Protein AF-A0A662P706-F1 (afdb_monomer_lite)

Foldseek 3Di:
DVVLVVLVVVLVVLVVVLVVLVVCVVVVVDDPVVSVVVNVVSVVVNVVSVVVSVVVVVVLVVLLVVLVVVLVVLVVVLVVLVVCVVVVVDDPVRNVVSNVVSVVSNVVSVCVNVCPPPDDPDDDPDDPVNVVVVVVVVVVVVVVVPPPPDDDDDDDDDDDDDPDDPPFDPPPVCRPDDPVPDDDDDDDD

Radius of gyration: 30.52 Å; chains: 1; bounding box: 63×56×78 Å

Sequence (189 aa):
MKTIKVIDDLLDSLRKEKESLEHILLSGKISHGTYNLLNEKIEKTISAASDLKKALEEEEEFWRKTLHDGARLFETILVEFRHRLLMGDMEEDDYKRSAEILSDGISSLKRQIEWNGEEREESVIMTSQEIKERYANKLADVKRGDEASMETVRTTSTTGDVSGGKIHCMNPWKPECRNTDIEVSIYYN

Structure (mmCIF, N/CA/C/O backbone):
data_AF-A0A662P706-F1
#
_entry.id   AF-A0A662P706-F1
#
loop_
_atom_site.group_PDB
_atom_site.id
_atom_site.type_symbol
_atom_site.label_atom_id
_atom_site.label_alt_id
_atom_site.label_comp_id
_atom_site.label_asym_id
_atom_site.label_entity_id
_atom_site.label_seq_id
_atom_site.pdbx_PDB_ins_code
_atom_site.Cartn_x
_atom_site.Cartn_y
_atom_site.Cartn_z
_atom_site.occupancy
_atom_site.B_iso_or_equiv
_atom_site.auth_seq_id
_atom_site.auth_comp_id
_atom_site.auth_asym_id
_atom_site.auth_atom_id
_atom_site.pdbx_PDB_model_num
ATOM 1 N N . MET A 1 1 ? 7.777 0.648 8.247 1.00 65.69 1 MET A N 1
ATOM 2 C CA . MET A 1 1 ? 6.958 1.880 8.130 1.00 65.69 1 MET A CA 1
ATOM 3 C C . MET A 1 1 ? 6.580 2.462 9.489 1.00 65.69 1 MET A C 1
ATOM 5 O O . MET A 1 1 ? 6.243 1.716 10.402 1.00 65.69 1 MET A O 1
ATOM 9 N N . LYS A 1 2 ? 6.596 3.797 9.622 1.00 75.12 2 LYS A N 1
ATOM 10 C CA . LYS A 1 2 ? 6.165 4.514 10.840 1.00 75.12 2 LYS A CA 1
ATOM 11 C C . LYS A 1 2 ? 4.681 4.279 11.166 1.00 75.12 2 LYS A C 1
ATOM 13 O O . LYS A 1 2 ? 4.326 4.199 12.332 1.00 75.12 2 LYS A O 1
ATOM 18 N N . THR A 1 3 ? 3.834 4.119 10.151 1.00 83.38 3 THR A N 1
ATOM 19 C CA . THR A 1 3 ? 2.381 3.919 10.292 1.00 83.38 3 THR A CA 1
ATOM 20 C C . THR A 1 3 ? 2.002 2.546 10.844 1.00 83.38 3 THR A C 1
ATOM 22 O O . THR A 1 3 ? 1.160 2.487 11.730 1.00 83.38 3 THR A O 1
ATOM 25 N N . ILE A 1 4 ? 2.654 1.462 10.405 1.00 87.06 4 ILE A N 1
ATOM 26 C CA . ILE A 1 4 ? 2.424 0.116 10.968 1.00 87.06 4 ILE A CA 1
ATOM 27 C C . ILE A 1 4 ? 2.773 0.101 12.462 1.00 87.06 4 ILE A C 1
ATOM 29 O O . ILE A 1 4 ? 1.971 -0.363 13.263 1.00 87.06 4 ILE A O 1
ATOM 33 N N . LYS A 1 5 ? 3.898 0.723 12.852 1.00 89.19 5 LYS A N 1
ATOM 34 C CA . LYS A 1 5 ? 4.271 0.881 14.269 1.00 89.19 5 LYS A CA 1
ATOM 35 C C . LYS A 1 5 ? 3.206 1.638 15.071 1.00 89.19 5 LYS A C 1
ATOM 37 O O . LYS A 1 5 ? 2.868 1.225 16.168 1.00 89.19 5 LYS A O 1
ATOM 42 N N . VAL A 1 6 ? 2.639 2.709 14.511 1.00 92.81 6 VAL A N 1
ATOM 43 C CA . VAL A 1 6 ? 1.544 3.459 15.157 1.00 92.81 6 VAL A CA 1
ATOM 44 C C . VAL A 1 6 ? 0.294 2.591 15.342 1.00 92.81 6 VAL A C 1
ATOM 46 O O . VAL A 1 6 ? -0.380 2.710 16.363 1.00 92.81 6 VAL A O 1
ATOM 49 N N . ILE A 1 7 ? -0.026 1.721 14.380 1.00 93.38 7 ILE A N 1
ATOM 50 C CA . ILE A 1 7 ? -1.160 0.795 14.505 1.00 93.38 7 ILE A CA 1
ATOM 51 C C . ILE A 1 7 ? -0.867 -0.288 15.550 1.00 93.38 7 ILE A C 1
ATOM 53 O O . ILE A 1 7 ? -1.754 -0.618 16.332 1.00 93.38 7 ILE A O 1
ATOM 57 N N . ASP A 1 8 ? 0.366 -0.790 15.622 1.00 93.25 8 ASP A N 1
ATOM 58 C CA . ASP A 1 8 ? 0.789 -1.729 16.667 1.00 93.25 8 ASP A CA 1
ATOM 59 C C . ASP A 1 8 ? 0.683 -1.104 18.066 1.00 93.25 8 ASP A C 1
ATOM 61 O O . ASP A 1 8 ? 0.077 -1.695 18.961 1.00 93.25 8 ASP A O 1
ATOM 65 N N . ASP A 1 9 ? 1.167 0.130 18.231 1.00 95.25 9 ASP A N 1
ATOM 66 C CA . ASP A 1 9 ? 1.042 0.886 19.481 1.00 95.25 9 ASP A CA 1
ATOM 67 C C . ASP A 1 9 ? -0.437 1.097 19.866 1.00 95.25 9 ASP A C 1
ATOM 69 O O . ASP A 1 9 ? -0.812 0.980 21.038 1.00 95.25 9 ASP A O 1
ATOM 73 N N . LEU A 1 10 ? -1.301 1.379 18.880 1.00 94.88 10 LEU A N 1
ATOM 74 C CA . LEU A 1 10 ? -2.745 1.506 19.082 1.00 94.88 10 LEU A CA 1
ATOM 75 C C . LEU A 1 10 ? -3.362 0.181 19.544 1.00 94.88 10 LEU A C 1
ATOM 77 O O . LEU A 1 10 ? -4.099 0.172 20.531 1.00 94.88 10 LEU A O 1
ATOM 81 N N . LEU A 1 11 ? -3.056 -0.927 18.869 1.00 95.44 11 LEU A N 1
ATOM 82 C CA . LEU A 1 11 ? -3.554 -2.258 19.221 1.00 95.44 11 LEU A CA 1
ATOM 83 C C . LEU A 1 11 ? -3.142 -2.651 20.645 1.00 95.44 11 LEU A C 1
ATOM 85 O O . LEU A 1 11 ? -3.972 -3.139 21.415 1.00 95.44 11 LEU A O 1
ATOM 89 N N . ASP A 1 12 ? -1.895 -2.380 21.029 1.00 96.25 12 ASP A N 1
ATOM 90 C CA . ASP A 1 12 ? -1.411 -2.637 22.385 1.00 96.25 12 ASP A CA 1
ATOM 91 C C . ASP A 1 12 ? -2.093 -1.744 23.429 1.00 96.25 12 ASP A C 1
ATOM 93 O O . ASP A 1 12 ? -2.393 -2.202 24.536 1.00 96.25 12 ASP A O 1
ATOM 97 N N . SER A 1 13 ? -2.384 -0.484 23.093 1.00 97.06 1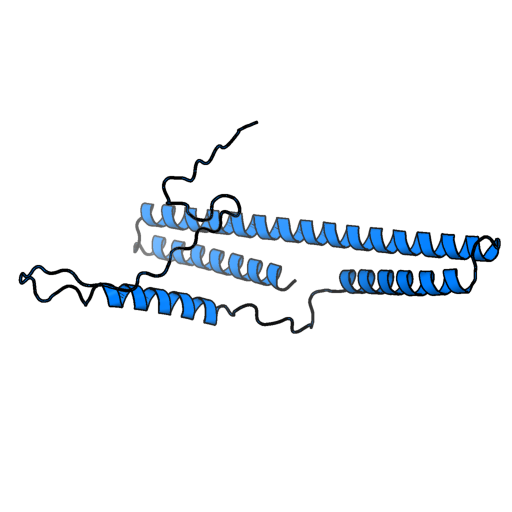3 SER A N 1
ATOM 98 C CA . SER A 1 13 ? -3.133 0.414 23.979 1.00 97.06 13 SER A CA 1
ATOM 99 C C . SER A 1 13 ? -4.577 -0.055 24.196 1.00 97.06 13 SER A C 1
ATOM 101 O O . SER A 1 13 ? -5.037 -0.083 25.337 1.00 97.06 13 SER A O 1
ATOM 103 N N . LEU A 1 14 ? -5.253 -0.517 23.138 1.00 94.81 14 LEU A N 1
ATOM 104 C CA . LEU A 1 14 ? -6.617 -1.045 23.202 1.00 94.81 14 LEU A CA 1
ATOM 105 C C . LEU A 1 14 ? -6.677 -2.357 23.992 1.00 94.81 14 LEU A C 1
ATOM 107 O O . LEU A 1 14 ? -7.621 -2.578 24.750 1.00 94.81 14 LEU A O 1
ATOM 111 N N . ARG A 1 15 ? -5.651 -3.212 23.877 1.00 94.50 15 ARG A N 1
ATOM 112 C CA . ARG A 1 15 ? -5.548 -4.440 24.681 1.00 94.50 15 ARG A CA 1
ATOM 113 C C . ARG A 1 15 ? -5.420 -4.121 26.173 1.00 94.50 15 ARG A C 1
ATOM 115 O O . ARG A 1 15 ? -6.147 -4.692 26.979 1.00 94.50 15 ARG A O 1
ATOM 122 N N . LYS A 1 16 ? -4.573 -3.151 26.532 1.00 96.12 16 LYS A N 1
ATOM 123 C CA . LYS A 1 16 ? -4.436 -2.673 27.920 1.00 96.12 16 LYS A CA 1
ATOM 124 C C . LYS A 1 16 ? -5.720 -2.023 28.439 1.00 96.12 16 LYS A C 1
ATOM 126 O O . LYS A 1 16 ? -6.069 -2.195 29.604 1.00 96.12 16 LYS A O 1
ATOM 131 N N . GLU A 1 17 ? -6.433 -1.281 27.591 1.00 95.06 17 GLU A N 1
ATOM 132 C CA . GLU A 1 17 ? -7.732 -0.697 27.942 1.00 95.06 17 GLU A CA 1
ATOM 133 C C . GLU A 1 17 ? -8.764 -1.788 28.255 1.00 95.06 17 GLU A C 1
ATOM 135 O O . GLU A 1 17 ? -9.453 -1.704 29.273 1.00 95.06 17 GLU A O 1
ATOM 140 N N . LYS A 1 18 ? -8.815 -2.850 27.444 1.00 94.69 18 LYS A N 1
ATOM 141 C CA . LYS A 1 18 ? -9.674 -4.015 27.686 1.00 94.69 18 LYS A CA 1
ATOM 142 C C . LYS A 1 18 ? -9.357 -4.704 29.017 1.00 94.69 18 LYS A C 1
ATOM 144 O O . LYS A 1 18 ? -10.265 -4.930 29.813 1.00 94.69 18 LYS A O 1
ATOM 149 N N . GLU A 1 19 ? -8.083 -4.985 29.287 1.00 95.31 19 GLU A N 1
ATOM 150 C CA . GLU A 1 19 ? -7.633 -5.581 30.556 1.00 95.31 19 GLU A CA 1
ATOM 151 C C . GLU A 1 19 ? -8.012 -4.694 31.756 1.00 95.31 19 GLU A C 1
ATOM 153 O O . GLU A 1 19 ? -8.524 -5.163 32.774 1.00 95.31 19 GLU A O 1
ATOM 158 N N . SER A 1 20 ? -7.833 -3.375 31.628 1.00 96.25 20 SER A N 1
ATOM 159 C CA . SER A 1 20 ? -8.253 -2.416 32.653 1.00 96.25 20 SER A CA 1
ATOM 160 C C . SER A 1 20 ? -9.765 -2.461 32.893 1.00 96.25 20 SER A C 1
ATOM 162 O O . SER A 1 20 ? -10.212 -2.480 34.043 1.00 96.25 20 SER A O 1
ATOM 164 N N . LEU A 1 21 ? -10.560 -2.534 31.823 1.00 94.62 21 LEU A N 1
ATOM 165 C CA . LEU A 1 21 ? -12.015 -2.625 31.892 1.00 94.62 21 LEU A CA 1
ATOM 166 C C . LEU A 1 21 ? -12.480 -3.918 32.588 1.00 94.62 21 LEU A C 1
ATOM 168 O O . LEU A 1 21 ? -13.418 -3.880 33.389 1.00 94.62 21 LEU A O 1
ATOM 172 N N . GLU A 1 22 ? -11.798 -5.041 32.349 1.00 94.44 22 GLU A N 1
ATOM 173 C CA . GLU A 1 22 ? -12.033 -6.310 33.051 1.00 94.44 22 GLU A CA 1
ATOM 174 C C . GLU A 1 22 ? -11.779 -6.184 34.557 1.00 94.44 22 GLU A C 1
ATOM 176 O O . GLU A 1 22 ? -12.612 -6.596 35.367 1.00 94.44 22 GLU A O 1
ATOM 181 N N . HIS A 1 23 ? -10.684 -5.537 34.963 1.00 95.69 23 HIS A N 1
ATOM 182 C CA . HIS A 1 23 ? -10.419 -5.283 36.381 1.00 95.69 23 HIS A CA 1
ATOM 183 C C . HIS A 1 23 ? -11.494 -4.403 37.036 1.00 95.69 23 HIS A C 1
ATOM 185 O O . HIS A 1 23 ? -11.875 -4.640 38.187 1.00 95.69 23 HIS A O 1
ATOM 191 N N . ILE A 1 24 ? -12.020 -3.405 36.319 1.00 94.62 24 ILE A N 1
ATOM 192 C CA . ILE A 1 24 ? -13.100 -2.546 36.824 1.00 94.62 24 ILE A CA 1
ATOM 193 C C . ILE A 1 24 ? -14.387 -3.361 37.019 1.00 94.62 24 ILE A C 1
ATOM 195 O O . ILE A 1 24 ? -15.042 -3.202 38.056 1.00 94.62 24 ILE A O 1
ATOM 199 N N . LEU A 1 25 ? -14.714 -4.271 36.094 1.00 94.44 25 LEU A N 1
ATOM 200 C CA . LEU A 1 25 ? -15.837 -5.202 36.241 1.00 94.44 25 LEU A CA 1
ATOM 201 C C . LEU A 1 25 ? -15.663 -6.106 37.469 1.00 94.44 25 LEU A C 1
ATOM 203 O O . LEU A 1 25 ? -16.562 -6.177 38.303 1.00 94.44 25 LEU A O 1
ATOM 207 N N . LEU A 1 26 ? -14.497 -6.745 37.618 1.00 94.31 26 LEU A N 1
ATOM 208 C CA . LEU A 1 26 ? -14.201 -7.637 38.747 1.00 94.31 26 LEU A CA 1
ATOM 209 C C . LEU A 1 26 ? -14.240 -6.913 40.099 1.00 94.31 26 LEU A C 1
ATOM 211 O O . LEU A 1 26 ? -14.629 -7.496 41.107 1.00 94.31 26 LEU A O 1
ATOM 215 N N . SER A 1 27 ? -13.881 -5.627 40.124 1.00 94.06 27 SER A N 1
ATOM 216 C CA . SER A 1 27 ? -13.986 -4.789 41.324 1.00 94.06 27 SER A CA 1
ATOM 217 C C . SER A 1 27 ? -15.426 -4.396 41.694 1.00 94.06 27 SER A C 1
ATOM 219 O O . SER A 1 27 ? -15.631 -3.738 42.712 1.00 94.06 27 SER A O 1
ATOM 221 N N . GLY A 1 28 ? -16.420 -4.753 40.871 1.00 92.25 28 GLY A N 1
ATOM 222 C CA . GLY A 1 28 ? -17.836 -4.444 41.087 1.00 92.25 28 GLY A CA 1
ATOM 223 C C . GL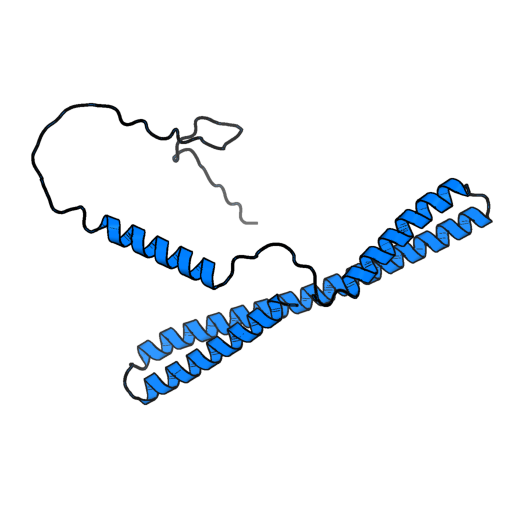Y A 1 28 ? -18.212 -2.978 40.850 1.00 92.25 28 GLY A C 1
ATOM 224 O O . GLY A 1 28 ? -19.334 -2.576 41.149 1.00 92.25 28 GLY A O 1
ATOM 225 N N . LYS A 1 29 ? -17.294 -2.160 40.317 1.00 94.25 29 LYS A N 1
ATOM 226 C CA . LYS A 1 29 ? -17.514 -0.721 40.081 1.00 94.25 29 LYS A CA 1
ATOM 227 C C . LYS A 1 29 ? -18.433 -0.433 38.895 1.00 94.25 29 LYS A C 1
ATOM 229 O O . LYS A 1 29 ? -19.006 0.651 38.827 1.00 94.25 29 LYS A O 1
ATOM 234 N N . ILE A 1 30 ? -18.552 -1.372 37.959 1.00 94.88 30 ILE A N 1
ATOM 235 C CA . ILE A 1 30 ? -19.433 -1.271 36.792 1.00 94.88 30 ILE A CA 1
ATOM 236 C C . ILE A 1 30 ? -20.325 -2.502 36.691 1.00 94.88 30 ILE A C 1
ATOM 238 O O . ILE A 1 30 ? -19.966 -3.592 37.131 1.00 94.88 30 ILE A O 1
ATOM 242 N N . SER A 1 31 ? -21.492 -2.322 36.076 1.00 95.00 31 SER A N 1
ATOM 243 C CA . 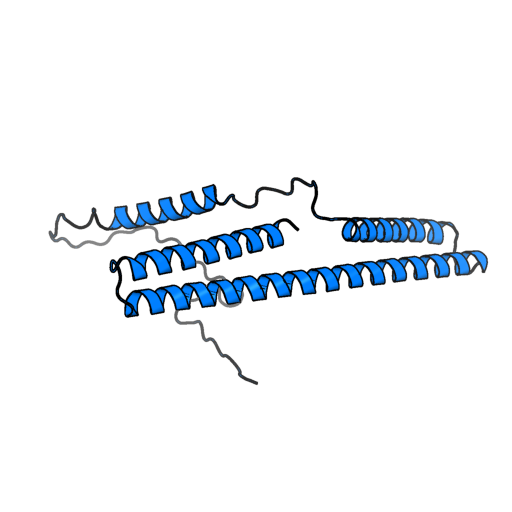SER A 1 31 ? -22.382 -3.434 35.752 1.00 95.00 31 SER A CA 1
ATOM 244 C C . SER A 1 31 ? -21.859 -4.239 34.557 1.00 95.00 31 SER A C 1
ATOM 246 O O . SER A 1 31 ? -21.171 -3.700 33.685 1.00 95.00 31 SER A O 1
ATOM 248 N N . HIS A 1 32 ? -22.276 -5.503 34.452 1.00 94.81 32 HIS A N 1
ATOM 249 C CA . HIS A 1 32 ? -22.018 -6.325 33.264 1.00 94.81 32 HIS A CA 1
ATOM 250 C C . HIS A 1 32 ? -22.557 -5.697 31.970 1.00 94.81 32 HIS A C 1
ATOM 252 O O . HIS A 1 32 ? -21.911 -5.799 30.934 1.00 94.81 32 HIS A O 1
ATOM 258 N N . GLY A 1 33 ? -23.707 -5.013 32.012 1.00 95.19 33 GLY A N 1
ATOM 259 C CA . GLY A 1 33 ? -24.263 -4.340 30.833 1.00 95.19 33 GLY A CA 1
ATOM 260 C C . GLY A 1 33 ? -23.364 -3.207 30.327 1.00 95.19 33 GLY A C 1
ATOM 261 O O . GLY A 1 33 ? -23.108 -3.105 29.130 1.00 95.19 33 GLY A O 1
ATOM 262 N N . THR A 1 34 ? -22.824 -2.400 31.247 1.00 95.50 34 THR A N 1
ATOM 263 C CA . THR A 1 34 ? -21.864 -1.330 30.927 1.00 95.50 34 THR A CA 1
ATOM 264 C C . THR A 1 34 ? -20.556 -1.897 30.381 1.00 95.50 34 THR A C 1
ATOM 266 O O . THR A 1 34 ? -20.039 -1.387 29.389 1.00 95.50 34 THR A O 1
ATOM 269 N N . TYR A 1 35 ? -20.043 -2.966 31.000 1.00 96.00 35 TYR A N 1
ATOM 270 C CA . TYR A 1 35 ? -18.857 -3.670 30.519 1.00 96.00 35 TYR A CA 1
ATOM 271 C C . TYR A 1 35 ? -19.057 -4.192 29.093 1.00 96.00 35 TYR A C 1
ATOM 273 O O . TYR A 1 35 ? -18.241 -3.894 28.230 1.00 96.00 35 TYR A O 1
ATOM 281 N N . ASN A 1 36 ? -20.157 -4.902 28.824 1.00 96.31 36 ASN A N 1
ATOM 282 C CA . ASN A 1 36 ? -20.415 -5.498 27.512 1.00 96.31 36 ASN A CA 1
ATOM 283 C C . ASN A 1 36 ? -20.446 -4.442 26.402 1.00 96.31 36 ASN A C 1
ATOM 285 O O . ASN A 1 36 ? -19.821 -4.641 25.365 1.00 96.31 36 ASN A O 1
ATOM 289 N N . LEU A 1 37 ? -21.111 -3.305 26.637 1.00 96.56 37 LEU A N 1
ATOM 290 C CA . LEU A 1 37 ? -21.184 -2.209 25.667 1.00 96.56 37 LEU A CA 1
ATOM 291 C C . LEU A 1 37 ? -19.798 -1.628 25.338 1.00 96.56 37 LEU A C 1
ATOM 293 O O . LEU A 1 37 ? -19.479 -1.388 24.174 1.00 96.56 37 LEU A O 1
ATOM 297 N N . LEU A 1 38 ? -18.975 -1.382 26.363 1.00 95.69 38 LEU A N 1
ATOM 298 C CA . LEU A 1 38 ? -17.630 -0.829 26.182 1.00 95.69 38 LEU A CA 1
ATOM 299 C C . LEU A 1 38 ? -16.682 -1.853 25.554 1.00 95.69 38 LEU A C 1
ATOM 301 O O . LEU A 1 38 ? -15.964 -1.517 24.617 1.00 95.69 38 LEU A O 1
ATOM 305 N N . ASN A 1 39 ? -16.729 -3.102 26.014 1.00 96.31 39 ASN A N 1
ATOM 306 C CA . ASN A 1 39 ? -15.926 -4.186 25.470 1.00 96.31 39 ASN A CA 1
ATOM 307 C C . ASN A 1 39 ? -16.258 -4.430 23.993 1.00 96.31 39 ASN A C 1
ATOM 309 O O . ASN A 1 39 ? -15.350 -4.514 23.180 1.00 96.31 39 ASN A O 1
ATOM 313 N N . GLU A 1 40 ? -17.538 -4.453 23.610 1.00 96.94 40 GLU A N 1
ATOM 314 C CA . GLU A 1 40 ? -17.940 -4.583 22.203 1.00 96.94 40 GLU A CA 1
ATOM 315 C C . GLU A 1 40 ? -17.371 -3.447 21.339 1.00 96.94 40 GLU A C 1
ATOM 317 O O . GLU A 1 40 ? -16.914 -3.677 20.219 1.00 96.94 40 GLU A O 1
ATOM 322 N N . LYS A 1 41 ? -17.357 -2.213 21.856 1.00 97.00 41 LYS A N 1
ATOM 323 C CA . LYS A 1 41 ? -16.760 -1.073 21.151 1.00 97.00 41 LYS A CA 1
ATOM 324 C C . LYS A 1 41 ? -15.243 -1.223 21.004 1.00 97.00 41 LYS A C 1
ATOM 326 O O . LYS A 1 41 ? -14.714 -0.932 19.929 1.00 97.00 41 LYS A O 1
ATOM 331 N N . ILE A 1 42 ? -14.555 -1.669 22.056 1.00 96.81 42 ILE A N 1
ATOM 332 C CA . ILE A 1 42 ? -13.108 -1.921 22.026 1.00 96.81 42 ILE A CA 1
ATOM 333 C C . ILE A 1 42 ? -12.794 -3.031 21.018 1.00 96.81 42 ILE A C 1
ATOM 335 O O . ILE A 1 42 ? -11.958 -2.823 20.148 1.00 96.81 42 ILE A O 1
ATOM 339 N N . GLU A 1 43 ? -13.524 -4.147 21.048 1.00 97.12 43 GLU A N 1
ATOM 340 C CA . GLU A 1 43 ? -13.355 -5.266 20.111 1.00 97.12 43 GLU A CA 1
ATOM 341 C C . GLU A 1 43 ? -13.551 -4.839 18.653 1.00 97.12 43 GLU A C 1
ATOM 343 O O . GLU A 1 43 ? -12.714 -5.141 17.806 1.00 97.12 43 GLU A O 1
ATOM 348 N N . LYS A 1 44 ? -14.596 -4.053 18.354 1.00 97.50 44 LYS A N 1
ATOM 349 C CA . LYS A 1 44 ? -14.800 -3.486 17.006 1.00 97.50 44 LYS A CA 1
ATOM 350 C C . LYS A 1 44 ? -13.655 -2.572 16.573 1.00 97.50 44 LYS A C 1
ATOM 352 O O . LYS A 1 44 ? -13.313 -2.513 15.395 1.00 97.50 44 LYS A O 1
ATOM 357 N N . THR A 1 45 ? -13.080 -1.825 17.511 1.00 96.75 45 THR A N 1
ATOM 358 C CA . THR A 1 45 ? -11.950 -0.937 17.212 1.00 96.75 45 THR A CA 1
ATOM 359 C C . THR A 1 45 ? -10.677 -1.745 16.963 1.00 96.75 45 THR A C 1
ATOM 361 O O . THR A 1 45 ? -9.944 -1.447 16.024 1.00 96.75 45 THR A O 1
ATOM 364 N N . ILE A 1 46 ? -10.440 -2.798 17.751 1.00 97.19 46 ILE A N 1
ATOM 365 C CA . ILE A 1 46 ? -9.327 -3.736 17.562 1.00 97.19 46 ILE A CA 1
ATOM 366 C C . ILE A 1 46 ? -9.446 -4.428 16.204 1.00 97.19 46 ILE A C 1
ATOM 368 O O . ILE A 1 46 ? -8.462 -4.468 15.468 1.00 97.19 46 ILE A O 1
ATOM 372 N N . SER A 1 47 ? -10.635 -4.924 15.843 1.00 97.50 47 SER A N 1
ATOM 373 C CA . SER A 1 47 ? -10.848 -5.580 14.550 1.00 97.50 47 SER A CA 1
ATOM 374 C C . SER A 1 47 ? -10.566 -4.620 13.396 1.00 97.50 47 SER A C 1
ATOM 376 O O . SER A 1 47 ? -9.769 -4.941 12.524 1.00 97.50 47 SER A O 1
ATOM 378 N N . ALA A 1 48 ? -11.111 -3.400 13.443 1.00 97.25 48 ALA A N 1
ATOM 379 C CA . ALA A 1 48 ? -10.882 -2.395 12.407 1.00 97.25 48 ALA A CA 1
ATOM 380 C C . ALA A 1 48 ? -9.401 -1.988 12.286 1.00 97.25 48 ALA A C 1
ATOM 382 O O . ALA A 1 48 ? -8.891 -1.830 11.179 1.00 97.25 48 ALA A O 1
ATOM 383 N N . ALA A 1 49 ? -8.696 -1.833 13.412 1.00 96.06 49 ALA A N 1
ATOM 384 C CA . ALA A 1 49 ? -7.267 -1.528 13.418 1.00 96.06 49 ALA A CA 1
ATOM 385 C C . ALA A 1 49 ? -6.429 -2.691 12.857 1.00 96.06 49 ALA A C 1
ATOM 387 O O . ALA A 1 49 ? -5.486 -2.461 12.102 1.00 96.06 49 ALA A O 1
ATOM 388 N N . SER A 1 50 ? -6.795 -3.933 13.181 1.00 95.94 50 SER A N 1
ATOM 389 C CA . SER A 1 50 ? -6.145 -5.134 12.650 1.00 95.94 50 SER A CA 1
ATOM 390 C C . SER A 1 50 ? -6.371 -5.290 11.145 1.00 95.94 50 SER A C 1
ATOM 392 O O . SER A 1 50 ? -5.430 -5.596 10.414 1.00 95.94 50 SER A O 1
ATOM 394 N N . ASP A 1 51 ? -7.593 -5.053 10.669 1.00 97.19 51 ASP A N 1
ATOM 395 C CA . ASP A 1 51 ? -7.925 -5.109 9.244 1.00 97.19 51 ASP A CA 1
ATOM 396 C C . ASP A 1 51 ? -7.158 -4.036 8.463 1.00 97.19 51 ASP A C 1
ATOM 398 O O . ASP A 1 51 ? -6.583 -4.321 7.413 1.00 97.19 51 ASP A O 1
ATOM 402 N N . LEU A 1 52 ? -7.074 -2.818 9.011 1.00 95.31 52 LEU A N 1
ATOM 403 C CA . LEU A 1 52 ? -6.282 -1.739 8.425 1.00 95.31 52 LEU A CA 1
ATOM 404 C C . LEU A 1 52 ? -4.793 -2.095 8.363 1.00 95.31 52 LEU A C 1
ATOM 406 O O . LEU A 1 52 ? -4.157 -1.857 7.338 1.00 95.31 52 LEU A O 1
ATOM 410 N N . LYS A 1 53 ? -4.234 -2.672 9.435 1.00 95.31 53 LYS A N 1
ATOM 411 C CA . LYS A 1 53 ? -2.841 -3.136 9.445 1.00 95.31 53 LYS A CA 1
ATOM 412 C C . LYS A 1 53 ? -2.594 -4.117 8.303 1.00 95.31 53 LYS A C 1
ATOM 414 O O . LYS A 1 53 ? -1.665 -3.922 7.526 1.00 95.31 53 LYS A O 1
ATOM 419 N N . LYS A 1 54 ? -3.453 -5.130 8.189 1.00 96.25 54 LYS A N 1
ATOM 420 C CA . LYS A 1 54 ? -3.343 -6.157 7.155 1.00 96.25 54 LYS A CA 1
ATOM 421 C C . LYS A 1 54 ? -3.418 -5.555 5.751 1.00 96.25 54 LYS A C 1
ATOM 423 O O . LYS A 1 54 ? -2.589 -5.876 4.910 1.00 96.25 54 LYS A O 1
ATOM 428 N N . ALA A 1 55 ? -4.372 -4.654 5.513 1.00 95.75 55 ALA A N 1
ATOM 429 C CA . ALA A 1 55 ? -4.523 -3.990 4.221 1.00 95.75 55 ALA A CA 1
ATOM 430 C C . ALA A 1 55 ? -3.274 -3.177 3.833 1.00 95.75 55 ALA A C 1
ATOM 432 O O . ALA A 1 55 ? -2.854 -3.215 2.680 1.00 95.75 55 ALA A O 1
ATOM 433 N N . LEU A 1 56 ? -2.651 -2.483 4.793 1.00 93.25 56 LEU A N 1
ATOM 434 C CA . LEU A 1 56 ? -1.415 -1.733 4.550 1.00 93.25 56 LEU A CA 1
ATOM 435 C C . LEU A 1 56 ? -0.223 -2.646 4.243 1.00 93.25 56 LEU A C 1
ATOM 437 O O . LEU A 1 56 ? 0.584 -2.310 3.383 1.00 93.25 56 LEU A O 1
ATOM 441 N N . GLU A 1 57 ? -0.105 -3.786 4.926 1.00 92.25 57 GLU A N 1
ATOM 442 C CA . GLU A 1 57 ? 0.945 -4.777 4.653 1.00 92.25 57 GLU A CA 1
ATOM 443 C C . GLU A 1 57 ? 0.788 -5.392 3.252 1.00 92.25 57 GLU A C 1
ATOM 445 O O . GLU A 1 57 ? 1.764 -5.504 2.508 1.00 92.25 57 GLU A O 1
ATOM 450 N N . GLU A 1 58 ? -0.443 -5.735 2.864 1.00 94.75 58 GLU A N 1
ATOM 451 C CA . GLU A 1 58 ? -0.765 -6.240 1.523 1.00 94.75 58 GLU A CA 1
ATOM 452 C C . GLU A 1 58 ? -0.475 -5.198 0.434 1.00 94.75 58 GLU A C 1
ATOM 454 O O . GLU A 1 58 ? 0.098 -5.521 -0.610 1.00 94.75 58 GLU A O 1
ATOM 459 N N . GLU A 1 59 ? -0.840 -3.938 0.675 1.00 92.12 59 GLU A N 1
ATOM 460 C CA . GLU A 1 59 ? -0.557 -2.836 -0.241 1.00 92.12 59 GLU A CA 1
ATOM 461 C C . GLU A 1 59 ? 0.956 -2.593 -0.379 1.00 92.12 59 GLU A C 1
ATOM 463 O O . GLU A 1 59 ? 1.455 -2.390 -1.489 1.00 92.12 59 GLU A O 1
ATOM 468 N N . GLU A 1 60 ? 1.711 -2.667 0.718 1.00 89.12 60 GLU A N 1
ATOM 469 C CA . GLU A 1 60 ? 3.169 -2.539 0.691 1.00 89.12 60 GLU A CA 1
ATOM 470 C C . GLU A 1 60 ? 3.808 -3.635 -0.172 1.00 89.12 60 GLU A C 1
ATOM 472 O O . GLU A 1 60 ? 4.653 -3.352 -1.027 1.00 89.12 60 GLU A O 1
ATOM 477 N N . GLU A 1 61 ? 3.391 -4.889 0.013 1.00 91.19 61 GLU A N 1
ATOM 478 C CA . GLU A 1 61 ? 3.873 -6.008 -0.794 1.00 91.19 61 GLU A CA 1
ATOM 479 C C . GLU A 1 61 ? 3.526 -5.820 -2.278 1.00 91.19 61 GLU A C 1
ATOM 481 O O . GLU A 1 61 ? 4.380 -6.014 -3.154 1.00 91.19 61 GLU A O 1
ATOM 486 N N . PHE A 1 62 ? 2.297 -5.383 -2.563 1.00 94.75 62 PHE A N 1
ATOM 487 C CA . PHE A 1 62 ? 1.839 -5.091 -3.916 1.00 94.75 62 PHE A CA 1
ATOM 488 C C . PHE A 1 62 ? 2.703 -4.021 -4.597 1.00 94.75 62 PHE A C 1
ATOM 490 O O . PHE A 1 62 ? 3.167 -4.224 -5.727 1.00 94.75 62 PHE A O 1
ATOM 497 N N . TRP A 1 63 ? 2.966 -2.899 -3.921 1.00 92.88 63 TRP A N 1
ATOM 498 C CA . TRP A 1 63 ? 3.799 -1.834 -4.475 1.00 92.88 63 TRP A CA 1
ATOM 499 C C . TRP A 1 63 ? 5.248 -2.269 -4.629 1.00 92.88 63 TRP A C 1
ATOM 501 O O . TRP A 1 63 ? 5.844 -2.007 -5.672 1.00 92.88 63 TRP A O 1
ATOM 511 N N . ARG A 1 64 ? 5.808 -3.005 -3.665 1.00 91.56 64 ARG A N 1
ATOM 512 C CA . ARG A 1 64 ? 7.173 -3.540 -3.763 1.00 91.56 64 ARG A CA 1
ATOM 513 C C . ARG A 1 64 ? 7.342 -4.412 -5.006 1.00 91.56 64 ARG A C 1
ATOM 515 O O . ARG A 1 64 ? 8.310 -4.248 -5.749 1.00 91.56 64 ARG A O 1
ATOM 522 N N . LYS A 1 65 ? 6.376 -5.297 -5.268 1.00 94.06 65 LYS A N 1
ATOM 523 C CA . LYS A 1 65 ? 6.350 -6.124 -6.480 1.00 94.06 65 LYS A CA 1
ATOM 524 C C . LYS A 1 65 ? 6.211 -5.274 -7.744 1.00 94.06 65 LYS A C 1
ATOM 526 O O . LYS A 1 65 ? 6.971 -5.459 -8.688 1.00 94.06 65 LYS A O 1
ATOM 531 N N . THR A 1 66 ? 5.288 -4.316 -7.745 1.00 94.56 66 THR A N 1
ATOM 532 C CA . THR A 1 66 ? 5.035 -3.432 -8.895 1.00 94.56 66 THR A CA 1
ATOM 533 C C . THR A 1 66 ? 6.265 -2.598 -9.260 1.00 94.56 66 THR A C 1
ATOM 535 O O . THR A 1 66 ? 6.625 -2.503 -10.433 1.00 94.56 66 THR A O 1
ATOM 538 N N . LEU A 1 67 ? 6.955 -2.032 -8.267 1.00 94.38 67 LEU A N 1
ATOM 539 C CA . LEU A 1 67 ? 8.194 -1.277 -8.463 1.00 94.38 67 LEU A CA 1
ATOM 540 C C . LEU A 1 67 ? 9.308 -2.167 -9.027 1.00 94.38 67 LEU A C 1
ATOM 542 O O . LEU A 1 67 ? 10.040 -1.746 -9.923 1.00 94.38 67 LEU A O 1
ATOM 546 N N . HIS A 1 68 ? 9.417 -3.404 -8.536 1.00 93.62 68 HIS A N 1
ATOM 547 C CA . HIS A 1 68 ? 10.385 -4.374 -9.037 1.00 93.62 68 HIS A CA 1
ATOM 548 C C . HIS A 1 68 ? 10.109 -4.754 -10.502 1.00 93.62 68 HIS A C 1
ATOM 550 O O . HIS A 1 68 ? 11.023 -4.760 -11.329 1.00 93.62 68 HIS A O 1
ATOM 556 N N . ASP A 1 69 ? 8.848 -5.018 -10.849 1.00 95.12 69 ASP A N 1
ATOM 557 C CA . ASP A 1 69 ? 8.439 -5.315 -12.224 1.00 95.12 69 ASP A CA 1
ATOM 558 C C . ASP A 1 69 ? 8.680 -4.113 -13.157 1.00 95.12 69 ASP A C 1
ATOM 560 O O . ASP A 1 69 ? 9.175 -4.282 -14.274 1.00 95.12 69 ASP A O 1
ATOM 564 N N . GLY A 1 70 ? 8.426 -2.890 -12.680 1.00 94.56 70 GLY A N 1
ATOM 565 C CA . GLY A 1 70 ? 8.751 -1.655 -13.396 1.00 94.56 70 GLY A CA 1
ATOM 566 C C . GLY A 1 70 ? 10.254 -1.480 -13.646 1.00 94.56 70 GLY A C 1
ATOM 567 O O . GLY A 1 70 ? 10.660 -1.151 -14.762 1.00 94.56 70 GLY A O 1
ATOM 568 N N . ALA A 1 71 ? 11.099 -1.763 -12.649 1.00 94.19 71 ALA A N 1
ATOM 569 C CA . ALA A 1 71 ? 12.552 -1.704 -12.807 1.00 94.19 71 ALA A CA 1
ATOM 570 C C . ALA A 1 71 ? 13.043 -2.716 -13.853 1.00 94.19 71 ALA A C 1
ATOM 572 O O . ALA A 1 71 ? 13.835 -2.366 -14.729 1.00 94.19 71 ALA A O 1
ATOM 573 N N . ARG A 1 72 ? 12.503 -3.940 -13.829 1.00 95.75 72 ARG A N 1
ATOM 574 C CA . ARG A 1 72 ? 12.806 -4.980 -14.821 1.00 95.75 72 ARG A CA 1
ATOM 575 C C . ARG A 1 72 ? 12.381 -4.580 -16.236 1.00 95.75 72 ARG A C 1
ATOM 577 O O . ARG A 1 72 ? 13.083 -4.894 -17.202 1.00 95.75 72 ARG A O 1
ATOM 584 N N . LEU A 1 73 ? 11.246 -3.896 -16.384 1.00 97.06 73 LEU A N 1
ATOM 585 C CA . LEU A 1 73 ? 10.802 -3.373 -17.677 1.00 97.06 73 LEU A CA 1
ATOM 586 C C . LEU A 1 73 ? 11.805 -2.352 -18.229 1.00 97.06 73 LEU A C 1
ATOM 588 O O . LEU A 1 73 ? 12.211 -2.467 -19.383 1.00 97.06 73 LEU A O 1
ATOM 592 N N . PHE A 1 74 ? 12.254 -1.400 -17.409 1.00 96.75 74 PHE A N 1
ATOM 593 C CA . PHE A 1 74 ? 13.267 -0.428 -17.830 1.00 96.75 74 PHE A CA 1
ATOM 594 C C . PHE A 1 74 ? 14.607 -1.085 -18.176 1.00 96.75 74 PHE A C 1
ATOM 596 O O . PHE A 1 74 ? 15.208 -0.729 -19.187 1.00 96.75 74 PHE A O 1
ATOM 603 N N . GLU A 1 75 ? 15.049 -2.083 -17.406 1.00 95.31 75 GLU A N 1
ATOM 604 C CA . GLU A 1 75 ? 16.243 -2.877 -17.730 1.00 95.31 75 GLU A CA 1
ATOM 605 C C . GLU A 1 75 ? 16.094 -3.593 -19.084 1.00 95.31 75 GLU A C 1
ATOM 607 O O . GLU A 1 75 ? 17.021 -3.601 -19.892 1.00 95.31 75 GLU A O 1
ATOM 612 N N . THR A 1 76 ? 14.906 -4.130 -19.375 1.00 97.50 76 THR A N 1
ATOM 613 C CA . THR A 1 76 ? 14.611 -4.784 -20.659 1.00 97.50 76 THR A CA 1
ATOM 614 C C . THR A 1 76 ? 14.688 -3.792 -21.822 1.00 97.50 76 THR A C 1
ATOM 616 O O . THR A 1 76 ? 15.338 -4.076 -22.828 1.00 97.50 76 THR A O 1
ATOM 619 N N . ILE A 1 77 ? 14.086 -2.608 -21.673 1.00 96.69 77 ILE A N 1
ATOM 620 C CA . ILE A 1 77 ? 14.116 -1.550 -22.696 1.00 96.69 77 ILE A CA 1
ATOM 621 C C . ILE A 1 77 ? 15.552 -1.063 -22.935 1.00 96.69 77 ILE A C 1
ATOM 623 O O . ILE A 1 77 ? 15.955 -0.884 -24.082 1.00 96.69 77 ILE A O 1
ATOM 627 N N . LEU A 1 78 ? 16.355 -0.901 -21.878 1.00 96.38 78 LEU A N 1
ATOM 628 C CA . LEU A 1 78 ? 17.772 -0.538 -22.001 1.00 96.38 78 LEU A CA 1
ATOM 629 C C . LEU A 1 78 ? 18.556 -1.546 -22.847 1.00 96.38 78 LEU A C 1
ATOM 631 O O . LEU A 1 78 ? 19.333 -1.151 -23.719 1.00 96.38 78 LEU A O 1
ATOM 635 N N . VAL A 1 79 ? 18.347 -2.843 -22.607 1.00 96.69 79 VAL A N 1
ATOM 636 C CA . VAL A 1 79 ? 18.989 -3.912 -23.386 1.00 96.69 79 VAL A CA 1
ATOM 637 C C . VAL A 1 79 ? 18.543 -3.862 -24.847 1.00 96.69 79 VAL A C 1
ATOM 639 O O . VAL A 1 79 ? 19.379 -3.978 -25.744 1.00 96.69 79 VAL A O 1
ATOM 642 N N . GLU A 1 80 ? 17.253 -3.641 -25.102 1.00 96.88 80 GLU A N 1
ATOM 643 C CA . GLU A 1 80 ? 16.725 -3.512 -26.461 1.00 96.88 80 GLU A CA 1
ATOM 644 C C . GLU A 1 80 ? 17.331 -2.310 -27.198 1.00 96.88 80 GLU A C 1
ATOM 646 O O . GLU A 1 80 ? 17.789 -2.442 -28.333 1.00 96.88 80 GLU A O 1
ATOM 651 N N . PHE A 1 81 ? 17.409 -1.147 -26.550 1.00 97.00 81 PHE A N 1
ATOM 652 C CA . PHE A 1 81 ? 18.010 0.053 -27.139 1.00 97.00 81 PHE A CA 1
ATOM 653 C C . PHE A 1 81 ? 19.498 -0.142 -27.410 1.00 97.00 81 PHE A C 1
ATOM 655 O O . PHE A 1 81 ? 19.994 0.247 -28.468 1.00 97.00 81 PHE A O 1
ATOM 662 N N . ARG A 1 82 ? 20.210 -0.822 -26.504 1.00 94.38 82 ARG A N 1
ATOM 663 C CA . ARG A 1 82 ? 21.610 -1.181 -26.732 1.00 94.38 82 ARG A CA 1
ATOM 664 C C . ARG A 1 82 ? 21.764 -2.101 -27.941 1.00 94.38 82 ARG A C 1
ATOM 666 O O . ARG A 1 82 ? 22.712 -1.932 -28.703 1.00 94.38 82 ARG A O 1
ATOM 673 N N . HIS A 1 83 ? 20.850 -3.050 -28.130 1.00 97.19 83 HIS A N 1
ATOM 674 C CA . HIS A 1 83 ? 20.852 -3.919 -29.302 1.00 97.19 83 HIS A CA 1
ATOM 675 C C . HIS A 1 83 ? 20.609 -3.130 -30.595 1.00 97.19 83 HIS A C 1
ATOM 677 O O . HIS A 1 83 ? 21.390 -3.270 -31.532 1.00 97.19 83 HIS A O 1
ATOM 683 N N . ARG A 1 84 ? 19.605 -2.244 -30.628 1.00 96.31 84 ARG A N 1
ATOM 684 C CA . ARG A 1 84 ? 19.313 -1.386 -31.794 1.00 96.31 84 ARG A CA 1
ATOM 685 C C . ARG A 1 84 ? 20.488 -0.486 -32.173 1.00 96.31 84 ARG A C 1
ATOM 687 O O . ARG A 1 84 ? 20.814 -0.386 -33.350 1.00 96.31 84 ARG A O 1
ATOM 694 N N . LEU A 1 85 ? 21.175 0.093 -31.186 1.00 96.62 85 LEU A N 1
ATOM 695 C CA . LEU A 1 85 ? 22.398 0.866 -31.421 1.00 96.62 85 LEU A CA 1
ATOM 696 C C . LEU A 1 85 ? 23.481 0.021 -32.113 1.00 96.62 85 LEU A C 1
ATOM 698 O O . LEU A 1 85 ? 24.110 0.481 -33.059 1.00 96.62 85 LEU A O 1
ATOM 702 N N . LEU A 1 86 ? 23.689 -1.227 -31.678 1.00 95.88 86 LEU A N 1
ATOM 703 C CA . LEU A 1 86 ? 24.666 -2.133 -32.302 1.00 95.88 86 LEU A CA 1
ATOM 704 C C . LEU A 1 86 ? 24.272 -2.555 -33.724 1.00 95.88 86 LEU A C 1
ATOM 706 O O . LEU A 1 86 ? 25.152 -2.821 -34.540 1.00 95.88 86 LEU A O 1
ATOM 710 N N . MET A 1 87 ? 22.971 -2.616 -34.012 1.00 96.62 87 MET A N 1
ATOM 711 C CA . MET A 1 87 ? 22.447 -2.895 -35.352 1.00 96.62 87 MET A CA 1
ATOM 712 C C . MET A 1 87 ? 22.527 -1.681 -36.289 1.00 96.62 87 MET A C 1
ATOM 714 O O . MET A 1 87 ? 22.381 -1.841 -37.497 1.00 96.62 87 MET A O 1
ATOM 718 N N . GLY A 1 88 ? 22.793 -0.485 -35.753 1.00 94.62 88 GLY A N 1
ATOM 719 C CA . GLY A 1 88 ? 22.750 0.770 -36.505 1.00 94.62 88 GLY A CA 1
ATOM 720 C C . GLY A 1 88 ? 21.335 1.324 -36.699 1.00 94.62 88 GLY A C 1
ATOM 721 O O . GLY A 1 88 ? 21.162 2.285 -37.441 1.00 94.62 88 GLY A O 1
ATOM 722 N N . ASP A 1 89 ? 20.338 0.757 -36.012 1.00 95.75 89 ASP A N 1
ATOM 723 C CA . ASP A 1 89 ? 18.928 1.174 -36.065 1.00 95.75 89 ASP A CA 1
ATOM 724 C C . ASP A 1 89 ? 18.616 2.333 -35.096 1.00 95.75 89 ASP A C 1
ATOM 726 O O . ASP A 1 89 ? 17.464 2.748 -34.950 1.00 95.75 89 ASP A O 1
ATOM 730 N N . MET A 1 90 ? 19.625 2.821 -34.374 1.00 94.38 90 MET A N 1
ATOM 731 C CA . MET A 1 90 ? 19.508 3.893 -33.390 1.00 94.38 90 MET A CA 1
ATOM 732 C C . MET A 1 90 ? 20.805 4.699 -33.335 1.00 94.38 90 MET A C 1
ATOM 734 O O . MET A 1 90 ? 21.892 4.121 -33.340 1.00 94.38 90 MET A O 1
ATOM 738 N N . GLU A 1 91 ? 20.692 6.023 -33.252 1.00 96.50 91 GLU A N 1
ATOM 739 C CA . GLU A 1 91 ? 21.843 6.916 -33.113 1.00 96.50 91 GLU A CA 1
ATOM 740 C C . GLU A 1 91 ? 22.422 6.884 -31.689 1.00 96.50 91 GLU A C 1
ATOM 742 O O . GLU A 1 91 ? 21.722 6.619 -30.706 1.00 96.50 91 GLU A O 1
ATOM 747 N N . GLU A 1 92 ? 23.721 7.167 -31.562 1.00 94.56 92 GLU A N 1
ATOM 748 C CA . GLU A 1 92 ? 24.422 7.126 -30.273 1.00 94.56 92 GLU A CA 1
ATOM 749 C C . GLU A 1 92 ? 23.910 8.193 -29.294 1.00 94.56 92 GLU A C 1
ATOM 751 O O . GLU A 1 92 ? 23.739 7.904 -28.107 1.00 94.56 92 GLU A O 1
ATOM 756 N N . ASP A 1 93 ? 23.592 9.392 -29.790 1.00 95.75 93 ASP A N 1
ATOM 757 C CA . ASP A 1 93 ? 23.045 10.484 -28.979 1.00 95.75 93 ASP A CA 1
ATOM 758 C C . ASP A 1 93 ? 21.642 10.154 -28.445 1.00 95.75 93 ASP A C 1
ATOM 760 O O . ASP A 1 93 ? 21.350 10.380 -27.263 1.00 95.75 93 ASP A O 1
ATOM 764 N N . ASP A 1 94 ? 20.794 9.551 -29.284 1.00 93.56 94 ASP A N 1
ATOM 765 C CA . ASP A 1 94 ? 19.455 9.095 -28.903 1.00 93.56 94 ASP A CA 1
ATOM 766 C C . ASP A 1 94 ? 19.519 7.966 -27.872 1.00 93.56 94 ASP A C 1
ATOM 768 O O . ASP A 1 94 ? 18.770 7.968 -26.884 1.00 93.56 94 ASP A O 1
ATOM 772 N N . TYR A 1 95 ? 20.435 7.011 -28.069 1.00 96.00 95 TYR A N 1
ATOM 773 C CA . TYR A 1 95 ? 20.684 5.947 -27.103 1.00 96.00 95 TYR A CA 1
ATOM 774 C C . TYR A 1 95 ? 21.140 6.532 -25.770 1.00 96.00 95 TYR A C 1
ATOM 776 O O . TYR A 1 95 ? 20.575 6.190 -24.734 1.00 96.00 95 TYR A O 1
ATOM 784 N N . LYS A 1 96 ? 22.127 7.434 -25.783 1.00 96.25 96 LYS A N 1
ATOM 785 C CA . LYS A 1 96 ? 22.700 8.018 -24.570 1.00 96.25 96 LYS A CA 1
ATOM 786 C C . LYS A 1 96 ? 21.647 8.766 -23.756 1.00 96.25 96 LYS A C 1
ATOM 788 O O . LYS A 1 96 ? 21.500 8.491 -22.567 1.00 96.25 96 LYS A O 1
ATOM 793 N N . ARG A 1 97 ? 20.858 9.633 -24.401 1.00 96.31 97 ARG A N 1
ATOM 794 C CA . ARG A 1 97 ? 19.764 10.362 -23.742 1.00 96.31 97 ARG A CA 1
ATOM 795 C C . ARG A 1 97 ? 18.746 9.405 -23.121 1.00 96.31 97 ARG A C 1
ATOM 797 O O . ARG A 1 97 ? 18.342 9.584 -21.975 1.00 96.31 97 ARG A O 1
ATOM 804 N N . SER A 1 98 ? 18.331 8.389 -23.873 1.00 94.19 98 SER A N 1
ATOM 805 C CA . SER A 1 98 ? 17.349 7.410 -23.397 1.00 94.19 98 SER A CA 1
ATOM 806 C C . SER A 1 98 ? 17.902 6.560 -22.253 1.00 94.19 98 SER A C 1
ATOM 808 O O . SER A 1 98 ? 17.193 6.274 -21.289 1.00 94.19 98 SER A O 1
ATOM 810 N N . ALA A 1 99 ? 19.177 6.182 -22.336 1.00 95.62 99 ALA A N 1
ATOM 811 C CA . ALA A 1 99 ? 19.846 5.370 -21.337 1.00 95.62 99 ALA A CA 1
ATOM 812 C C . ALA A 1 99 ? 20.017 6.111 -20.010 1.00 95.62 99 ALA A C 1
ATOM 814 O O . ALA A 1 99 ? 19.802 5.508 -18.960 1.00 95.62 99 ALA A O 1
ATOM 815 N N . GLU A 1 100 ? 20.351 7.403 -20.050 1.00 96.81 100 GLU A N 1
ATOM 816 C CA . GLU A 1 100 ? 20.413 8.266 -18.864 1.00 96.81 100 GLU A CA 1
ATOM 817 C C . GLU A 1 100 ? 19.049 8.311 -18.156 1.00 96.81 100 GLU A C 1
ATOM 819 O O . GLU A 1 100 ? 18.954 7.949 -16.984 1.00 96.81 100 GLU A O 1
ATOM 824 N N . ILE A 1 101 ? 17.969 8.616 -18.888 1.00 96.56 101 ILE A N 1
ATOM 825 C CA . ILE A 1 101 ? 16.607 8.693 -18.328 1.00 96.56 101 ILE A CA 1
ATOM 826 C C . ILE A 1 101 ? 16.166 7.357 -17.713 1.00 96.56 101 ILE A C 1
ATOM 828 O O . ILE A 1 101 ? 15.629 7.321 -16.605 1.00 96.56 101 ILE A O 1
ATOM 832 N N . LEU A 1 102 ? 16.380 6.245 -18.421 1.00 95.75 102 LEU A N 1
ATOM 833 C CA . LEU A 1 102 ? 15.987 4.919 -17.940 1.00 95.75 102 LEU A CA 1
ATOM 834 C C . LEU A 1 102 ? 16.824 4.480 -16.732 1.00 95.75 102 LEU A C 1
ATOM 836 O O . LEU A 1 102 ? 16.282 3.883 -15.803 1.00 95.75 102 LEU A O 1
ATOM 840 N N . SER A 1 103 ? 18.117 4.807 -16.707 1.00 94.94 103 SER A N 1
ATOM 841 C CA . SER A 1 103 ? 19.003 4.501 -15.575 1.00 94.94 103 SER A CA 1
ATOM 842 C C . SER A 1 103 ? 18.630 5.303 -14.328 1.00 94.94 103 SER A C 1
ATOM 844 O O . SER A 1 103 ? 18.610 4.749 -13.223 1.00 94.94 103 SER A O 1
ATOM 846 N N . ASP A 1 104 ? 18.264 6.574 -14.495 1.00 96.12 104 ASP A N 1
ATOM 847 C CA . ASP A 1 104 ? 17.728 7.411 -13.420 1.00 96.12 104 ASP A CA 1
ATOM 848 C C . ASP A 1 104 ? 16.393 6.858 -12.906 1.00 96.12 104 ASP A C 1
ATOM 850 O O . ASP A 1 104 ? 16.183 6.757 -11.694 1.00 96.12 104 ASP A O 1
ATOM 854 N N . GLY A 1 105 ? 15.519 6.418 -13.818 1.00 95.06 105 GLY A N 1
ATOM 855 C CA . GLY A 1 105 ? 14.265 5.739 -13.498 1.00 95.06 105 GLY A CA 1
ATOM 856 C C . GLY A 1 105 ? 14.483 4.472 -12.669 1.00 95.06 105 GLY A C 1
ATOM 857 O O . GLY A 1 105 ? 13.902 4.334 -11.593 1.00 95.06 105 GLY A O 1
ATOM 858 N N . ILE A 1 106 ? 15.374 3.579 -13.107 1.00 94.69 106 ILE A N 1
ATOM 859 C CA . ILE A 1 106 ? 15.738 2.354 -12.375 1.00 94.69 106 ILE A CA 1
ATOM 860 C C . ILE A 1 106 ? 16.292 2.692 -10.993 1.00 94.69 106 ILE A C 1
ATOM 862 O O . ILE A 1 106 ? 15.881 2.091 -10.002 1.00 94.69 106 ILE A O 1
ATOM 866 N N . SER A 1 107 ? 17.199 3.665 -10.908 1.00 93.75 107 SER A N 1
ATOM 867 C CA . SER A 1 107 ? 17.797 4.088 -9.639 1.00 93.75 107 SER A CA 1
ATOM 868 C C . SER A 1 107 ? 16.749 4.674 -8.691 1.00 93.75 107 SER A C 1
ATOM 870 O O . SER A 1 107 ? 16.791 4.426 -7.489 1.00 93.75 107 SER A O 1
ATOM 872 N N . SER A 1 108 ? 15.776 5.421 -9.220 1.00 93.88 108 SER A N 1
ATOM 873 C CA . SER A 1 108 ? 14.641 5.944 -8.455 1.00 93.88 108 SER A CA 1
ATOM 874 C C . SER A 1 108 ? 13.750 4.825 -7.911 1.00 93.88 108 SER A C 1
ATOM 876 O O . SER A 1 108 ? 13.427 4.832 -6.723 1.00 93.88 108 SER A O 1
ATOM 878 N N . LEU A 1 109 ? 13.411 3.832 -8.739 1.00 92.62 109 LEU A N 1
ATOM 879 C CA . LEU A 1 109 ? 12.602 2.681 -8.328 1.00 92.62 109 LEU A CA 1
ATOM 880 C C . LEU A 1 109 ? 13.330 1.812 -7.295 1.00 92.62 109 LEU A C 1
ATOM 882 O O . LEU A 1 109 ? 12.748 1.470 -6.270 1.00 92.62 109 LEU A O 1
ATOM 886 N N . LYS A 1 110 ? 14.616 1.512 -7.512 1.00 89.25 110 LYS A N 1
ATOM 887 C CA . LYS A 1 110 ? 15.442 0.748 -6.560 1.00 89.25 110 LYS A CA 1
ATOM 888 C C . LYS A 1 110 ? 15.526 1.448 -5.209 1.00 89.25 110 LYS A C 1
ATOM 890 O O . LYS A 1 110 ? 15.303 0.813 -4.186 1.00 89.25 110 LYS A O 1
ATOM 895 N N . ARG A 1 111 ? 15.713 2.772 -5.206 1.00 89.69 111 ARG A N 1
ATOM 896 C CA . ARG A 1 111 ? 15.690 3.575 -3.977 1.00 89.69 111 ARG A CA 1
ATOM 897 C C . ARG A 1 111 ? 14.357 3.466 -3.239 1.00 89.69 111 ARG A C 1
ATOM 899 O O . ARG A 1 111 ? 14.374 3.401 -2.022 1.00 89.69 111 ARG A O 1
ATOM 906 N N . GLN A 1 112 ? 13.226 3.451 -3.948 1.00 85.94 112 GLN A N 1
ATOM 907 C CA . GLN A 1 112 ? 11.900 3.281 -3.336 1.00 85.94 112 GLN A CA 1
ATOM 908 C C . GLN A 1 112 ? 11.686 1.868 -2.775 1.00 85.94 112 GLN A C 1
ATOM 910 O O . GLN A 1 112 ? 11.022 1.724 -1.757 1.00 85.94 112 GLN A O 1
ATOM 915 N N . ILE A 1 113 ? 12.268 0.837 -3.395 1.00 82.44 113 ILE A N 1
ATOM 916 C CA . ILE A 1 113 ? 12.232 -0.547 -2.890 1.00 82.44 113 ILE A CA 1
ATOM 917 C C . ILE A 1 113 ? 13.104 -0.700 -1.635 1.00 82.44 113 ILE A C 1
ATOM 919 O O . ILE A 1 113 ? 12.705 -1.364 -0.684 1.00 82.44 113 ILE A O 1
ATOM 923 N N . GLU A 1 114 ? 14.290 -0.089 -1.631 1.00 76.75 114 GLU A N 1
ATOM 924 C CA . GLU A 1 114 ? 15.224 -0.079 -0.495 1.00 76.75 114 GLU A CA 1
ATOM 925 C C . GLU A 1 114 ? 14.782 0.875 0.628 1.00 76.75 114 GLU A C 1
ATOM 927 O O . GLU A 1 114 ? 15.330 0.851 1.734 1.00 76.75 114 GLU A O 1
ATOM 932 N N . TRP A 1 115 ? 13.785 1.724 0.364 1.00 65.25 115 TRP A N 1
ATOM 933 C CA . TRP A 1 115 ? 13.288 2.704 1.315 1.00 65.25 115 TRP A CA 1
ATOM 934 C C . TRP A 1 115 ? 12.473 2.035 2.426 1.00 65.25 115 TRP A C 1
ATOM 936 O O . TRP A 1 115 ? 11.256 1.907 2.367 1.00 65.25 115 TRP A O 1
ATOM 946 N N . ASN A 1 116 ? 13.157 1.679 3.512 1.00 56.69 116 ASN A N 1
ATOM 947 C CA . ASN A 1 116 ? 12.550 1.120 4.725 1.00 56.69 116 ASN A CA 1
ATOM 948 C C . ASN A 1 116 ? 11.988 2.185 5.695 1.00 56.69 116 ASN A C 1
ATOM 950 O O . ASN A 1 116 ? 11.663 1.885 6.849 1.00 56.69 116 ASN A O 1
ATOM 954 N N . GLY A 1 117 ? 11.821 3.431 5.238 1.00 54.59 117 GLY A N 1
ATOM 955 C CA . GLY A 1 117 ? 11.242 4.516 6.033 1.00 54.59 117 GLY A CA 1
ATOM 956 C C . GLY A 1 117 ? 12.179 5.126 7.081 1.00 54.59 117 GLY A C 1
ATOM 957 O O . GLY A 1 117 ? 11.686 5.637 8.087 1.00 54.59 117 GLY A O 1
ATOM 958 N N . GLU A 1 118 ? 13.495 5.091 6.863 1.00 51.75 118 GLU A N 1
ATOM 959 C CA . GLU A 1 118 ? 14.458 5.841 7.675 1.00 51.75 118 GLU A CA 1
ATOM 960 C C . GLU A 1 118 ? 14.922 7.104 6.922 1.00 51.75 118 GLU A C 1
ATOM 962 O O . GLU A 1 118 ? 15.295 7.051 5.752 1.00 51.75 118 GLU A O 1
ATOM 967 N N . GLU A 1 119 ? 14.782 8.240 7.613 1.00 53.59 119 GLU A N 1
ATOM 968 C CA . GLU A 1 119 ? 15.305 9.583 7.319 1.00 53.59 119 GLU A CA 1
ATOM 969 C C . GLU A 1 119 ? 15.032 10.195 5.930 1.00 53.59 119 GLU A C 1
ATOM 971 O O . GLU A 1 119 ? 15.917 10.421 5.107 1.00 53.59 119 GLU A O 1
ATOM 976 N N . ARG A 1 120 ? 13.798 10.674 5.747 1.00 44.59 120 ARG A N 1
ATOM 977 C CA . ARG A 1 120 ? 13.620 12.079 5.357 1.00 44.59 120 ARG A CA 1
ATOM 978 C C . ARG A 1 120 ? 12.681 12.744 6.348 1.00 44.59 120 ARG A C 1
ATOM 980 O O . ARG A 1 120 ? 11.584 12.247 6.595 1.00 44.59 120 ARG A O 1
ATOM 987 N N . GLU A 1 121 ? 13.127 13.861 6.912 1.00 48.28 121 GLU A N 1
ATOM 988 C CA . GLU A 1 121 ? 12.247 14.881 7.475 1.00 48.28 121 GLU A CA 1
ATOM 989 C C . GLU A 1 121 ? 11.322 15.375 6.355 1.00 48.28 121 GLU A C 1
ATOM 991 O O . GLU A 1 121 ? 11.601 16.365 5.686 1.00 48.28 121 GLU A O 1
ATOM 996 N N . GLU A 1 122 ? 10.231 14.659 6.096 1.00 39.75 122 GLU A N 1
ATOM 997 C CA . GLU A 1 122 ? 9.107 15.228 5.367 1.00 39.75 122 GLU A CA 1
ATOM 998 C C . GLU A 1 122 ? 8.091 15.784 6.363 1.00 39.75 122 GLU A C 1
ATOM 1000 O O . GLU A 1 122 ? 7.777 15.199 7.403 1.00 39.75 122 GLU A O 1
ATOM 1005 N N . SER A 1 123 ? 7.687 17.010 6.046 1.00 44.16 123 SER A N 1
ATOM 1006 C CA . SER A 1 123 ? 7.069 18.025 6.887 1.00 44.16 123 SER A CA 1
ATOM 1007 C C . SER A 1 123 ? 5.964 17.519 7.813 1.00 44.16 123 SER A C 1
ATOM 1009 O O . SER A 1 123 ? 4.962 16.982 7.349 1.00 44.16 123 SER A O 1
ATOM 1011 N N . VAL A 1 124 ? 6.147 17.797 9.110 1.00 49.38 124 VAL A N 1
ATOM 1012 C CA . VAL A 1 124 ? 5.125 18.050 10.143 1.00 49.38 124 VAL A CA 1
ATOM 1013 C C . VAL A 1 124 ? 3.755 17.437 9.827 1.00 49.38 124 VAL A C 1
ATOM 1015 O O . VAL A 1 124 ? 2.805 18.125 9.456 1.00 49.38 124 VAL A O 1
ATOM 1018 N N . ILE A 1 125 ? 3.630 16.125 10.024 1.00 51.72 125 ILE A N 1
ATOM 1019 C CA . ILE A 1 125 ? 2.317 15.548 10.300 1.00 51.72 125 ILE A CA 1
ATOM 1020 C C . ILE A 1 125 ? 2.030 15.883 11.759 1.00 51.72 125 ILE A C 1
ATOM 1022 O O . ILE A 1 125 ? 2.728 15.400 12.653 1.00 51.72 125 ILE A O 1
ATOM 1026 N N . MET A 1 126 ? 1.043 16.760 11.942 1.00 49.81 126 MET A N 1
ATOM 1027 C CA . MET A 1 126 ? 0.539 17.275 13.213 1.00 49.81 126 MET A CA 1
ATOM 1028 C C . MET A 1 126 ? 0.661 16.226 14.330 1.00 49.81 126 MET A C 1
ATOM 1030 O O . MET A 1 126 ? 0.101 15.131 14.242 1.00 49.81 126 MET A O 1
ATOM 1034 N N . THR A 1 127 ? 1.434 16.546 15.359 1.00 62.19 127 THR A N 1
ATOM 1035 C CA . THR A 1 127 ? 1.717 15.643 16.472 1.00 62.19 127 THR A CA 1
ATOM 1036 C C . THR A 1 127 ? 0.435 15.320 17.243 1.00 62.19 127 THR A C 1
ATOM 1038 O O . THR A 1 127 ? -0.514 16.108 17.297 1.00 62.19 127 THR A O 1
ATOM 1041 N N . SER A 1 128 ? 0.403 14.172 17.925 1.00 57.31 128 SER A N 1
ATOM 1042 C CA . SER A 1 128 ? -0.715 13.797 18.807 1.00 57.31 128 SER A CA 1
ATOM 1043 C C . SER A 1 128 ? -1.016 14.851 19.885 1.00 57.31 128 SER A C 1
ATOM 1045 O O . SER A 1 128 ? -2.122 14.890 20.424 1.00 57.31 128 SER A O 1
ATOM 1047 N N . GLN A 1 129 ? -0.046 15.714 20.196 1.00 57.00 129 GLN A N 1
ATOM 1048 C CA . GLN A 1 129 ? -0.185 16.840 21.114 1.00 57.00 129 GLN A CA 1
ATOM 1049 C C . GLN A 1 129 ? -0.987 17.991 20.490 1.00 57.00 129 GLN A C 1
ATOM 1051 O O . GLN A 1 129 ? -1.955 18.453 21.090 1.00 57.00 129 GLN A O 1
ATOM 1056 N N . GLU A 1 130 ? -0.681 18.365 19.248 1.00 60.16 130 GLU A N 1
ATOM 1057 C CA . GLU A 1 130 ? -1.407 19.402 18.500 1.00 60.16 130 GLU A CA 1
ATOM 1058 C C . GLU A 1 130 ? -2.851 18.980 18.189 1.00 60.16 130 GLU A C 1
ATOM 1060 O O . GLU A 1 130 ? -3.773 19.797 18.214 1.00 60.16 130 GLU A O 1
ATOM 1065 N N . ILE A 1 131 ? -3.088 17.681 17.966 1.00 63.81 131 ILE A N 1
ATOM 1066 C CA . ILE A 1 131 ? -4.445 17.130 17.840 1.00 63.81 131 ILE A CA 1
ATOM 1067 C C . ILE A 1 131 ? -5.221 17.328 19.151 1.00 63.81 131 ILE A C 1
ATOM 1069 O O . ILE A 1 131 ? -6.348 17.828 19.122 1.00 63.81 131 ILE A O 1
ATOM 1073 N N . LYS A 1 132 ? -4.623 16.994 20.304 1.00 67.44 132 LYS A N 1
ATOM 1074 C CA . LYS A 1 132 ? -5.251 17.178 21.625 1.00 67.44 132 LYS A CA 1
ATOM 1075 C C . LYS A 1 132 ? -5.570 18.645 21.918 1.00 67.44 132 LYS A C 1
ATOM 1077 O O . LYS A 1 132 ? -6.671 18.929 22.386 1.00 67.44 132 LYS A O 1
ATOM 1082 N N . GLU A 1 133 ? -4.668 19.569 21.596 1.00 64.38 133 GLU A N 1
ATOM 1083 C CA . GLU A 1 133 ? -4.900 21.010 21.768 1.00 64.38 133 GLU A CA 1
ATOM 1084 C C . GLU A 1 133 ? -6.055 21.518 20.899 1.00 64.38 133 GLU A C 1
ATOM 1086 O O . GLU A 1 133 ? -6.902 22.281 21.363 1.00 64.38 133 GLU A O 1
ATOM 1091 N N . ARG A 1 134 ? -6.174 21.029 19.661 1.00 64.94 134 ARG A 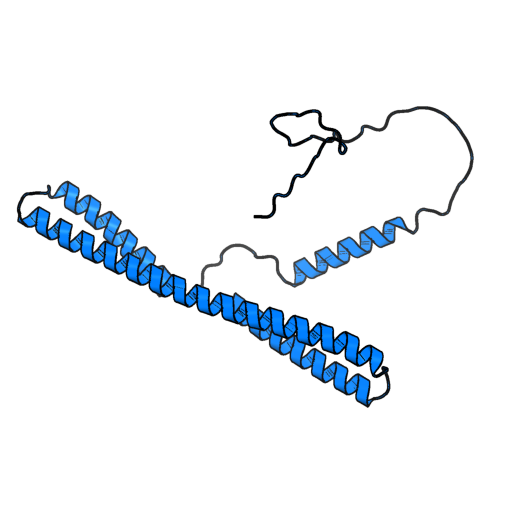N 1
ATOM 1092 C CA . ARG A 1 134 ? -7.278 21.399 18.763 1.00 64.94 134 ARG A CA 1
ATOM 1093 C C . ARG A 1 134 ? -8.643 20.936 19.280 1.00 64.94 134 ARG A C 1
ATOM 1095 O O . ARG A 1 134 ? -9.629 21.659 19.136 1.00 64.94 134 ARG A O 1
ATOM 1102 N N . TYR A 1 135 ? -8.707 19.751 19.889 1.00 61.44 135 TYR A N 1
ATOM 1103 C CA . TYR A 1 135 ? -9.927 19.255 20.534 1.00 61.44 135 TYR A CA 1
ATOM 1104 C C . TYR A 1 135 ? -10.240 20.010 21.833 1.00 61.44 135 TYR A C 1
ATOM 1106 O O . TYR A 1 135 ? -11.400 20.350 22.062 1.00 61.44 135 TYR A O 1
ATOM 1114 N N . ALA A 1 136 ? -9.229 20.337 22.642 1.00 66.06 136 ALA A N 1
ATOM 1115 C CA . ALA A 1 136 ? -9.403 21.128 23.861 1.00 66.06 136 ALA A CA 1
ATOM 1116 C C . ALA A 1 136 ? -9.933 22.542 23.560 1.00 66.06 136 ALA A C 1
ATOM 1118 O O . ALA A 1 136 ? -10.879 22.995 24.203 1.00 66.06 136 ALA A O 1
ATOM 1119 N N . ASN A 1 137 ? -9.401 23.193 22.522 1.00 64.00 137 ASN A N 1
ATOM 1120 C CA . ASN A 1 137 ? -9.847 24.517 22.086 1.00 64.00 137 ASN A CA 1
ATOM 1121 C C . ASN A 1 137 ? -11.282 24.494 21.531 1.00 64.00 137 ASN A C 1
ATOM 1123 O O . ASN A 1 137 ? -12.065 25.392 21.829 1.00 64.00 137 ASN A O 1
ATOM 1127 N N . LYS A 1 138 ? -11.678 23.431 20.812 1.00 61.28 138 LYS A N 1
ATOM 1128 C CA . LYS A 1 138 ? -13.079 23.236 20.392 1.00 61.28 138 LYS A CA 1
ATOM 1129 C C . LYS A 1 138 ? -14.038 23.040 21.572 1.00 61.28 138 LYS A C 1
ATOM 1131 O O . LYS A 1 138 ? -15.163 23.522 21.515 1.00 61.28 138 LYS A O 1
ATOM 1136 N N . LEU A 1 139 ? -13.618 22.356 22.639 1.00 57.00 139 LEU A N 1
ATOM 1137 C CA . LEU A 1 139 ? -14.432 22.208 23.853 1.00 57.00 139 LEU A CA 1
ATOM 1138 C C . LEU A 1 139 ? -14.550 23.514 24.655 1.00 57.00 139 LEU A C 1
ATOM 1140 O O . LEU A 1 139 ? -15.568 23.731 25.312 1.00 57.00 139 LEU A O 1
ATOM 1144 N N . ALA A 1 140 ? -13.535 24.379 24.606 1.00 55.31 140 ALA A N 1
ATOM 1145 C CA . ALA A 1 140 ? -13.571 25.689 25.252 1.00 55.31 140 ALA A CA 1
ATOM 1146 C C . ALA A 1 140 ? -14.539 26.661 24.551 1.00 55.31 140 ALA A C 1
ATOM 1148 O O . ALA A 1 140 ? -15.262 27.386 25.232 1.00 55.31 140 ALA A O 1
ATOM 1149 N N . ASP A 1 141 ? -14.619 26.627 23.216 1.00 52.22 141 ASP A N 1
ATOM 1150 C CA . ASP A 1 141 ? -15.562 27.454 22.446 1.00 52.22 141 ASP A CA 1
ATOM 1151 C C . ASP A 1 141 ? -17.027 27.061 22.687 1.00 52.22 141 ASP A C 1
ATOM 1153 O O . ASP A 1 141 ? -17.894 27.927 22.788 1.00 52.22 141 ASP A O 1
ATOM 1157 N N . VAL A 1 142 ? -17.310 25.765 22.869 1.00 55.34 142 VAL A N 1
ATOM 1158 C CA . VAL A 1 142 ? -18.660 25.289 23.223 1.00 55.34 142 VAL A CA 1
ATOM 1159 C C . VAL A 1 142 ? -19.064 25.762 24.623 1.00 55.34 142 VAL A C 1
ATOM 1161 O O . VAL A 1 142 ? -20.195 26.190 24.821 1.00 55.34 142 VAL A O 1
ATOM 1164 N N . LYS A 1 143 ? -18.133 25.781 25.588 1.00 47.81 143 LYS A N 1
ATOM 1165 C CA . LYS A 1 143 ? -18.414 26.284 26.944 1.00 47.81 143 LYS A CA 1
ATOM 1166 C C . LYS A 1 143 ? -18.630 27.797 27.011 1.00 47.81 143 LYS A C 1
ATOM 1168 O O . LYS A 1 143 ? -19.311 28.262 27.916 1.00 47.81 143 LYS A O 1
ATOM 1173 N N . ARG A 1 144 ? -18.090 28.569 26.062 1.00 45.00 144 ARG A N 1
ATOM 1174 C CA . ARG A 1 144 ? -18.274 30.029 26.013 1.00 45.00 144 ARG A CA 1
ATOM 1175 C C . ARG A 1 144 ? -19.646 30.446 25.464 1.00 45.00 144 ARG A C 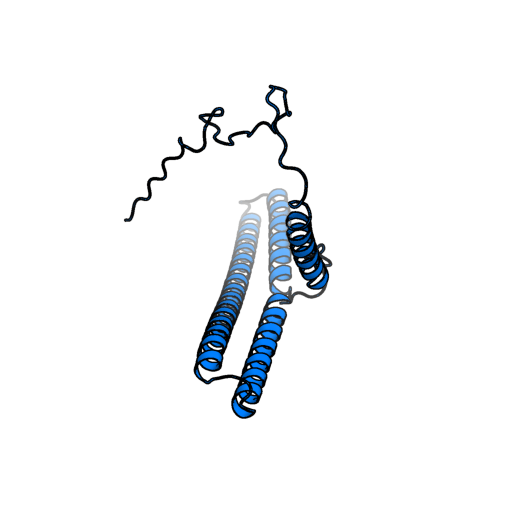1
ATOM 1177 O O . ARG A 1 144 ? -20.048 31.589 25.666 1.00 45.00 144 ARG A O 1
ATOM 1184 N N . GLY A 1 145 ? -20.356 29.537 24.790 1.00 41.81 145 GLY A N 1
ATOM 1185 C CA . GLY A 1 145 ? -21.703 29.773 24.259 1.00 41.81 145 GLY A CA 1
ATOM 1186 C C . GLY A 1 145 ? -22.822 29.687 25.302 1.00 41.81 145 GLY A C 1
ATOM 1187 O O . GLY A 1 145 ? -23.823 30.383 25.158 1.00 41.81 145 GLY A O 1
ATOM 1188 N N . ASP A 1 146 ? -22.636 28.905 26.370 1.00 42.69 146 ASP A N 1
ATOM 1189 C CA . ASP A 1 146 ? -23.702 28.610 27.342 1.00 42.69 146 ASP A CA 1
ATOM 1190 C C . ASP A 1 146 ? -23.737 29.566 28.555 1.00 42.69 146 ASP A C 1
ATOM 1192 O O . ASP A 1 146 ? -24.714 29.578 29.301 1.00 42.69 146 ASP A O 1
ATOM 1196 N N . GLU A 1 147 ? -22.721 30.416 28.749 1.00 39.22 147 GLU A N 1
ATOM 1197 C CA . GLU A 1 147 ? -22.680 31.390 29.861 1.00 39.22 147 GLU A CA 1
ATOM 1198 C C . GLU A 1 147 ? -23.156 32.807 29.478 1.00 39.22 147 GLU A C 1
ATOM 1200 O O . GLU A 1 147 ? -23.296 33.665 30.346 1.00 39.22 147 GLU A O 1
ATOM 1205 N N . ALA A 1 148 ? -23.460 33.072 28.200 1.00 40.25 148 ALA A N 1
ATOM 1206 C CA . ALA A 1 148 ? -23.902 34.394 27.730 1.00 40.25 148 ALA A CA 1
ATOM 1207 C C . ALA A 1 148 ? -25.428 34.535 27.546 1.00 40.25 148 ALA A C 1
ATOM 1209 O O . ALA A 1 148 ? -25.896 35.575 27.081 1.00 40.25 148 ALA A O 1
ATOM 1210 N N . SER A 1 149 ? -26.230 33.529 27.911 1.00 37.56 149 SER A N 1
ATOM 1211 C CA . SER A 1 149 ? -27.694 33.568 27.779 1.00 37.56 149 SER A CA 1
ATOM 1212 C C . SER A 1 149 ? -28.397 33.671 29.131 1.00 37.56 149 SER A C 1
ATOM 1214 O O . SER A 1 149 ? -29.248 32.848 29.465 1.00 37.56 149 SER A O 1
ATOM 1216 N N . MET A 1 150 ? -28.049 34.675 29.936 1.00 42.16 150 MET A N 1
ATOM 1217 C CA . MET A 1 150 ? -28.839 34.985 31.126 1.00 42.16 150 MET A CA 1
ATOM 1218 C C . MET A 1 150 ? -28.801 36.467 31.502 1.00 42.16 150 MET A C 1
ATOM 1220 O O . MET A 1 150 ? -28.575 36.800 32.653 1.00 42.16 150 MET A O 1
ATOM 1224 N N . GLU A 1 151 ? -29.078 37.377 30.562 1.00 34.97 151 GLU A N 1
ATOM 1225 C CA . GLU A 1 151 ? -29.580 38.700 30.949 1.00 34.97 151 GLU A CA 1
ATOM 1226 C C . GLU A 1 151 ? -30.314 39.431 29.814 1.00 34.97 151 GLU A C 1
ATOM 1228 O O . GLU A 1 151 ? -29.850 39.517 28.682 1.00 34.97 151 GLU A O 1
ATOM 1233 N N . THR A 1 152 ? -31.461 40.014 30.175 1.00 32.56 152 THR A N 1
ATOM 1234 C CA . THR A 1 152 ? -32.248 41.032 29.449 1.00 32.56 152 THR A CA 1
ATOM 1235 C C . THR A 1 152 ? -33.174 40.584 28.306 1.00 32.56 152 THR A C 1
ATOM 1237 O O . THR A 1 152 ? -33.005 40.911 27.137 1.00 32.56 152 THR A O 1
ATOM 1240 N N . VAL A 1 153 ? -34.310 39.984 28.681 1.00 40.94 153 VAL A N 1
ATOM 1241 C CA . VAL A 1 153 ? -35.554 40.138 27.908 1.00 40.94 153 VAL A CA 1
ATOM 1242 C C . VAL A 1 153 ? -36.138 41.517 28.220 1.00 40.94 153 VAL A C 1
ATOM 1244 O O . VAL A 1 153 ? -36.798 41.697 29.241 1.00 40.94 153 VAL A O 1
ATOM 1247 N N . ARG A 1 154 ? -35.905 42.496 27.340 1.00 32.94 154 ARG A N 1
ATOM 1248 C CA . ARG A 1 154 ? -36.740 43.699 27.202 1.00 32.94 154 ARG A CA 1
ATOM 1249 C C . ARG A 1 154 ? -36.768 44.142 25.736 1.00 32.94 154 ARG A C 1
ATOM 1251 O O . ARG A 1 154 ? -35.756 44.527 25.172 1.00 32.94 154 ARG A O 1
ATOM 1258 N N . THR A 1 155 ? -37.966 44.039 25.163 1.00 36.22 155 THR A N 1
ATOM 1259 C CA . THR A 1 155 ? -38.526 44.780 24.018 1.00 36.22 155 THR A CA 1
ATOM 1260 C C . THR A 1 155 ? -37.690 45.942 23.477 1.00 36.22 155 THR A C 1
ATOM 1262 O O . THR A 1 155 ? -37.492 46.900 24.216 1.00 36.22 155 THR A O 1
ATOM 1265 N N . THR A 1 156 ? -37.407 45.927 22.169 1.00 28.72 156 THR A N 1
ATOM 1266 C CA . THR A 1 156 ? -37.930 46.900 21.182 1.00 28.72 156 THR A CA 1
ATOM 1267 C C . THR A 1 156 ? -37.577 46.485 19.747 1.00 28.72 156 THR A C 1
ATOM 1269 O O . THR A 1 156 ? -36.482 46.035 19.436 1.00 28.72 156 THR A O 1
ATOM 1272 N N . SER A 1 157 ? -38.552 46.662 18.861 1.00 40.75 157 SER A N 1
ATOM 1273 C CA . SER A 1 157 ? -38.425 46.748 17.406 1.00 40.75 157 SER A CA 1
ATOM 1274 C C . SER A 1 157 ? -37.354 47.753 16.965 1.00 40.75 157 SER A C 1
ATOM 1276 O O . SER A 1 157 ? -37.311 48.840 17.539 1.00 40.75 157 SER A O 1
ATOM 1278 N N . THR A 1 158 ? -36.576 47.445 15.917 1.00 29.97 158 THR A N 1
ATOM 1279 C CA . THR A 1 158 ? -36.364 48.242 14.677 1.00 29.97 158 THR A CA 1
ATOM 1280 C C . THR A 1 158 ? -35.213 47.640 13.851 1.00 29.97 158 THR A C 1
ATOM 1282 O O . THR A 1 158 ? -34.212 47.175 14.379 1.00 29.97 158 THR A O 1
ATOM 1285 N N . THR A 1 159 ? -35.416 47.638 12.537 1.00 38.41 159 THR A N 1
ATOM 1286 C CA . THR A 1 159 ? -34.510 47.321 11.422 1.00 38.41 159 THR A CA 1
ATOM 1287 C C . THR A 1 159 ? -33.074 47.848 11.548 1.00 38.41 159 THR A C 1
ATOM 1289 O O . THR A 1 159 ? -32.892 49.012 11.901 1.00 38.41 159 THR A O 1
ATOM 1292 N N . GLY A 1 160 ? -32.082 47.061 11.108 1.00 28.75 160 GLY A N 1
ATOM 1293 C CA . GLY A 1 160 ? -30.728 47.565 10.837 1.00 28.75 160 GLY A CA 1
ATOM 1294 C C . GLY A 1 160 ? -29.647 46.491 10.689 1.00 28.75 160 GLY A C 1
ATOM 1295 O O . GLY A 1 160 ? -29.077 46.062 11.680 1.00 28.75 160 GLY A O 1
ATOM 1296 N N . ASP A 1 161 ? -29.409 46.087 9.440 1.00 42.00 161 ASP A N 1
ATOM 1297 C CA . ASP A 1 161 ? -28.114 45.774 8.812 1.00 42.00 161 ASP A CA 1
ATOM 1298 C C . ASP A 1 161 ? -27.002 45.107 9.656 1.00 42.00 161 ASP A C 1
ATOM 1300 O O . ASP A 1 161 ? -26.268 45.755 10.402 1.00 42.00 161 ASP A O 1
ATOM 1304 N N . VAL A 1 162 ? -26.802 43.801 9.440 1.00 36.03 162 VAL A N 1
ATOM 1305 C CA . VAL A 1 162 ? -25.531 43.127 9.733 1.00 36.03 162 VAL A CA 1
ATOM 1306 C C . VAL A 1 162 ? -25.079 42.441 8.453 1.00 36.03 162 VAL A C 1
ATOM 1308 O O . VAL A 1 162 ? -25.697 41.478 8.002 1.00 36.03 162 VAL A O 1
ATOM 1311 N N . SER A 1 163 ? -23.999 42.982 7.889 1.00 43.09 163 SER A N 1
ATOM 1312 C CA . SER A 1 163 ? -23.171 42.445 6.807 1.00 43.09 163 SER A CA 1
ATOM 1313 C C . SER A 1 163 ? -23.037 40.920 6.896 1.00 43.09 163 SER A C 1
ATOM 1315 O O . SER A 1 163 ? -22.194 40.375 7.610 1.00 43.09 163 SER A O 1
ATOM 1317 N N . GLY A 1 164 ? -23.937 40.227 6.198 1.00 38.34 164 GLY A N 1
ATOM 1318 C CA . GLY A 1 164 ? -23.969 38.778 6.106 1.00 38.34 164 GLY A CA 1
ATOM 1319 C C . GLY A 1 164 ? -22.893 38.313 5.139 1.00 38.34 164 GLY A C 1
ATOM 1320 O O . GLY A 1 164 ? -22.889 38.716 3.974 1.00 38.34 164 GLY A O 1
ATOM 1321 N N . GLY A 1 165 ? -21.985 37.460 5.619 1.00 45.00 165 GLY A N 1
ATOM 1322 C CA . GLY A 1 165 ? -21.017 36.764 4.779 1.00 45.00 165 GLY A CA 1
ATOM 1323 C C . GLY A 1 165 ? -21.725 36.178 3.560 1.00 45.00 165 GLY A C 1
ATOM 1324 O O . GLY A 1 165 ? -22.654 35.381 3.690 1.00 45.00 165 GLY A O 1
ATOM 1325 N N . LYS A 1 166 ? -21.335 36.647 2.374 1.00 53.81 166 LYS A N 1
ATOM 1326 C CA .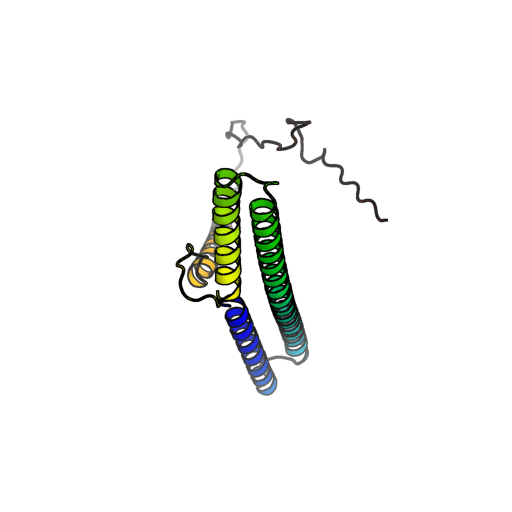 LYS A 1 166 ? -21.962 36.301 1.101 1.00 53.81 166 LYS A CA 1
ATOM 1327 C C . LYS A 1 166 ? -21.738 34.806 0.863 1.00 53.81 166 LYS A C 1
ATOM 1329 O O . LYS A 1 166 ? -20.649 34.404 0.466 1.00 53.81 166 LYS A O 1
ATOM 1334 N N . ILE A 1 167 ? -22.740 33.985 1.177 1.00 61.88 167 ILE A N 1
ATOM 1335 C CA . ILE A 1 167 ? -22.725 32.540 0.928 1.00 61.88 167 ILE A CA 1
ATOM 1336 C C . ILE A 1 167 ? -22.519 32.359 -0.578 1.00 61.88 167 ILE A C 1
ATOM 1338 O O . ILE A 1 167 ? -23.401 32.676 -1.375 1.00 61.88 167 ILE A O 1
ATOM 1342 N N . HIS A 1 168 ? -21.319 31.935 -0.970 1.00 63.03 168 HIS A N 1
ATOM 1343 C CA . HIS A 1 168 ? -20.961 31.728 -2.365 1.00 63.03 168 HIS A CA 1
ATOM 1344 C C . HIS A 1 168 ? -21.216 30.267 -2.729 1.00 63.03 168 HIS A C 1
ATOM 1346 O O . HIS A 1 168 ? -20.599 29.361 -2.170 1.00 63.03 168 HIS A O 1
ATOM 1352 N N . CYS A 1 169 ? -22.149 30.035 -3.649 1.00 67.62 169 CYS A N 1
ATOM 1353 C CA . CYS A 1 169 ? -22.418 28.707 -4.173 1.00 67.62 169 CYS A CA 1
ATOM 1354 C C . CYS A 1 169 ? -21.299 28.289 -5.133 1.00 67.62 169 CYS A C 1
ATOM 1356 O O . CYS A 1 169 ? -21.039 28.980 -6.114 1.00 67.62 169 CYS A O 1
ATOM 1358 N N . MET A 1 170 ? -20.667 27.139 -4.886 1.00 66.50 170 MET A N 1
ATOM 1359 C CA . MET A 1 170 ? -19.591 26.608 -5.738 1.00 66.50 170 MET A CA 1
ATOM 1360 C C . MET A 1 170 ? -20.102 25.786 -6.931 1.00 66.50 170 MET A C 1
ATOM 1362 O O . MET A 1 170 ? -19.338 25.027 -7.519 1.00 66.50 170 MET A O 1
ATOM 1366 N N . ASN A 1 171 ? -21.383 25.907 -7.298 1.00 64.25 171 ASN A N 1
ATOM 1367 C CA . ASN A 1 171 ? -21.911 25.276 -8.503 1.00 64.25 171 ASN A CA 1
ATOM 1368 C C . ASN A 1 171 ? -21.467 26.086 -9.740 1.00 64.25 171 ASN A C 1
ATOM 1370 O O . ASN A 1 171 ? -21.982 27.191 -9.942 1.00 64.25 171 ASN A O 1
ATOM 1374 N N . PRO A 1 172 ? -20.577 25.559 -10.605 1.00 65.12 172 PRO A N 1
ATOM 1375 C CA . PRO A 1 172 ? -20.051 26.305 -11.749 1.00 65.12 172 PRO A CA 1
ATOM 1376 C C . PRO A 1 172 ? -21.120 26.638 -12.799 1.00 65.12 172 PRO A C 1
ATOM 1378 O O . PRO A 1 172 ? -20.884 27.472 -13.667 1.00 65.12 172 PRO A O 1
ATOM 1381 N N . TRP A 1 173 ? -22.276 25.966 -12.760 1.00 63.06 173 TRP A N 1
ATOM 1382 C CA . TRP A 1 173 ? -23.343 26.101 -13.757 1.00 63.06 173 TRP A CA 1
ATOM 1383 C C . TRP A 1 173 ? -24.549 26.893 -13.228 1.00 63.06 173 TRP A C 1
ATOM 1385 O O . TRP A 1 173 ? -25.409 27.295 -14.008 1.00 63.06 173 TRP A O 1
ATOM 1395 N N . LYS A 1 174 ? -24.609 27.158 -11.912 1.00 65.69 174 LYS A N 1
ATOM 1396 C CA . LYS A 1 174 ? -25.624 28.014 -11.277 1.00 65.69 174 LYS A CA 1
ATOM 1397 C C . LYS A 1 174 ? -25.035 28.707 -10.033 1.00 65.69 174 LYS A C 1
ATOM 1399 O O . LYS A 1 174 ? -25.200 28.208 -8.920 1.00 65.69 174 LYS A O 1
ATOM 1404 N N . PRO A 1 175 ? -24.365 29.859 -10.204 1.00 65.50 175 PRO A N 1
ATOM 1405 C CA . PRO A 1 175 ? -23.652 30.540 -9.118 1.00 65.50 175 PRO A CA 1
ATOM 1406 C C . PRO A 1 175 ? -24.586 31.177 -8.074 1.00 65.50 175 PRO A C 1
ATOM 1408 O O . PRO A 1 175 ? -24.160 31.472 -6.959 1.00 65.50 175 PRO A O 1
ATOM 1411 N N . GLU A 1 176 ? -25.868 31.352 -8.407 1.00 67.81 176 GLU A N 1
ATOM 1412 C CA . GLU A 1 176 ? -26.917 31.784 -7.480 1.00 67.81 176 GLU A CA 1
ATOM 1413 C C . GLU A 1 176 ? -27.802 30.595 -7.088 1.00 67.81 176 GLU A C 1
ATOM 1415 O O . GLU A 1 176 ? -28.948 30.470 -7.525 1.00 67.81 176 GLU A O 1
ATOM 1420 N N . CYS A 1 177 ? -27.251 29.670 -6.300 1.00 65.06 177 CYS A N 1
ATOM 1421 C CA . CYS A 1 177 ? -28.024 28.566 -5.739 1.00 65.06 177 CYS A CA 1
ATOM 1422 C C . CYS A 1 177 ? -28.478 28.873 -4.305 1.00 65.06 177 CYS A C 1
ATOM 1424 O O . CYS A 1 177 ? -27.768 29.518 -3.531 1.00 65.06 177 CYS A O 1
ATOM 1426 N N . ARG A 1 178 ? -29.674 28.399 -3.944 1.00 63.62 178 ARG A N 1
ATOM 1427 C CA . ARG A 1 178 ? -30.148 28.320 -2.553 1.00 63.62 178 ARG A CA 1
ATOM 1428 C C . ARG A 1 178 ? -30.065 26.859 -2.101 1.00 63.62 178 ARG A C 1
ATOM 1430 O O . ARG A 1 178 ? -30.153 25.968 -2.938 1.00 63.62 178 ARG A O 1
ATOM 1437 N N . ASN A 1 179 ? -29.930 26.595 -0.797 1.00 58.28 179 ASN A N 1
ATOM 1438 C CA . ASN A 1 179 ? -29.790 25.226 -0.256 1.00 58.28 179 ASN A CA 1
ATOM 1439 C C . ASN A 1 179 ? -30.907 24.249 -0.683 1.00 58.28 179 ASN A C 1
ATOM 1441 O O . ASN A 1 179 ? -30.727 23.042 -0.588 1.00 58.28 179 ASN A O 1
ATOM 1445 N N . THR A 1 180 ? -32.047 24.757 -1.148 1.00 59.59 180 THR A N 1
ATOM 1446 C CA . THR A 1 180 ? -33.190 23.979 -1.643 1.00 59.59 180 THR A CA 1
ATOM 1447 C C . THR A 1 180 ? -33.029 23.450 -3.069 1.00 59.59 180 THR A C 1
ATOM 1449 O O . THR A 1 180 ? -33.848 22.647 -3.496 1.00 59.59 180 THR A O 1
ATOM 1452 N N . ASP A 1 181 ? -32.006 23.886 -3.807 1.00 55.84 181 ASP A N 1
ATOM 1453 C CA . ASP A 1 181 ? -31.840 23.581 -5.235 1.00 55.84 181 ASP A CA 1
ATOM 1454 C C . ASP A 1 181 ? -30.915 22.372 -5.497 1.00 55.84 181 ASP A C 1
ATOM 1456 O O . ASP A 1 181 ? -30.511 22.140 -6.636 1.00 55.84 181 ASP A O 1
ATOM 1460 N N . ILE A 1 182 ? -30.525 21.626 -4.457 1.00 60.56 182 ILE A N 1
ATOM 1461 C CA . ILE A 1 182 ? -29.646 20.455 -4.580 1.00 60.56 182 ILE A CA 1
ATOM 1462 C C . ILE A 1 182 ? -30.513 19.196 -4.640 1.00 60.56 182 ILE A C 1
ATOM 1464 O O . ILE A 1 182 ? -31.002 18.718 -3.618 1.00 60.56 182 ILE A O 1
ATOM 1468 N N . GLU A 1 183 ? -30.680 18.644 -5.837 1.00 55.38 183 GLU A N 1
ATOM 1469 C CA . GLU A 1 183 ? -31.355 17.364 -6.052 1.00 55.38 183 GLU A CA 1
ATOM 1470 C C . GLU A 1 183 ? -30.292 16.269 -6.244 1.00 55.38 183 GLU A C 1
ATOM 1472 O O . GLU A 1 183 ? -29.541 16.271 -7.220 1.00 55.38 183 GLU A O 1
ATOM 1477 N N . VAL A 1 184 ? -30.169 15.354 -5.276 1.00 61.44 184 VAL A N 1
ATOM 1478 C CA . VAL A 1 184 ? -29.215 14.235 -5.336 1.00 61.44 184 VAL A CA 1
ATOM 1479 C C . VAL A 1 184 ? -29.951 13.000 -5.842 1.00 61.44 184 VAL A C 1
ATOM 1481 O O . VAL A 1 184 ? -30.764 12.422 -5.126 1.00 61.44 184 VAL A O 1
ATOM 1484 N N . SER A 1 185 ? -29.657 12.584 -7.072 1.00 59.78 185 SER A N 1
ATOM 1485 C CA . SER A 1 185 ? -30.147 11.318 -7.626 1.00 59.78 185 SER A CA 1
ATOM 1486 C C . SER A 1 185 ? -29.070 10.246 -7.480 1.00 59.78 185 SER A C 1
ATOM 1488 O O . SER A 1 185 ? -27.996 10.368 -8.065 1.00 59.78 185 SER A O 1
ATOM 1490 N N . ILE A 1 186 ? -29.347 9.199 -6.700 1.00 65.50 186 ILE A N 1
ATOM 1491 C CA . ILE A 1 186 ? -28.477 8.024 -6.567 1.00 65.50 186 ILE A CA 1
ATOM 1492 C C . ILE A 1 186 ? -29.101 6.896 -7.387 1.00 65.50 186 ILE A C 1
ATOM 1494 O O . ILE A 1 186 ? -30.223 6.478 -7.107 1.00 65.50 186 ILE A O 1
ATOM 1498 N N . TYR A 1 187 ? -28.373 6.406 -8.387 1.00 54.66 187 TYR A N 1
ATOM 1499 C CA . TYR A 1 187 ? -28.756 5.219 -9.146 1.00 54.66 187 TYR A CA 1
ATOM 1500 C C . TYR A 1 187 ? -28.061 4.005 -8.535 1.00 54.66 187 TYR A C 1
ATOM 1502 O O . TYR A 1 187 ? -26.836 3.984 -8.418 1.00 54.66 187 TYR A O 1
ATOM 1510 N N . TYR A 1 188 ? -28.845 3.009 -8.140 1.00 60.84 188 TYR A N 1
ATOM 1511 C CA . TYR A 1 188 ? -28.326 1.688 -7.806 1.00 60.84 188 TYR A CA 1
ATOM 1512 C C . TYR A 1 188 ? -28.316 0.853 -9.089 1.00 60.84 188 TYR A C 1
ATOM 1514 O O . TYR A 1 188 ? -29.334 0.803 -9.782 1.00 60.84 188 TYR A O 1
ATOM 1522 N N . ASN A 1 189 ? -27.168 0.249 -9.401 1.00 51.84 189 ASN A N 1
ATOM 1523 C CA . ASN A 1 189 ? -27.054 -0.792 -10.425 1.00 51.84 189 ASN A CA 1
ATOM 1524 C C . ASN A 1 189 ? -27.397 -2.153 -9.825 1.00 51.84 189 ASN A C 1
ATOM 1526 O O . ASN A 1 189 ? -26.923 -2.414 -8.695 1.00 51.84 189 ASN A O 1
#

pLDDT: mean 77.62, std 21.81, range [28.72, 97.5]

Secondary structure (DSSP, 8-state):
-HHHHHHHHHHHHHHHHHHHHHHHHHTTSS-HHHHHHHHHHHHHHHHHHHHHHHHHHHHHHHHHHHHHHHHHHHHHHHHHHHHHHHHTSS-HHHHHHHHHHHHHHHHHHHHHHH--S----------HHHHHHHHHHHHHHHHHHSSS--S--------------------TT-SS--GGG---PPPP-